Protein 4ZKN (pdb70)

B-factor: mean 17.71, std 8.83, range [6.54, 54.74]

Foldseek 3Di:
DADFDFDFLLVPQQKKWKWFADDVGDIDTQEIWGAADQFKTKFFQVSPVVPVDQQGMKMKGLAFFHPDRDPPMDIWGFPHKAHDPPWDDPQLIDRGMIMTGTAHPVGGTHDDDSRHDHAHADAAPDDDDFQAKWKAKFQADNALPDPDTGGGIGMHIWTWDDPVLCCPVLAPNPSDDPQKTFTAHPQLRFADAPRHGGTFTWGQDPNGTHRQWTFDGWDGGSDPSITTMTGGRSNCVVVVVVVVD/DPDPDCPPHPVD

Nearest PDB structures (foldseek):
  4zkn-assembly1_U  TM=1.004E+00  e=9.843E-53  Homo sapiens
  3mhw-assembly1_U  TM=1.004E+00  e=4.251E-51  Homo sapiens
  3mwi-assembly1_U  TM=1.003E+00  e=4.442E-50  Homo sapiens
  3oy5-assembly1_U  TM=1.003E+00  e=9.537E-50  Homo sapiens
  1yc0-assembly1_A  TM=9.527E-01  e=1.224E-26  Homo sapiens

Structure (mmCIF, N/CA/C/O backbone):
data_4ZKN
#
_entry.id   4ZKN
#
_cell.length_a   121.049
_cell.length_b   121.049
_cell.length_c   42.979
_cell.angle_alpha   90.00
_cell.angle_beta   90.00
_cell.angle_gamma   120.00
#
_symmetry.space_group_name_H-M   'H 3'
#
loop_
_entity.id
_entity.type
_entity.pdbx_description
1 polymer 'Urokinase-type plasminogen activator'
2 polymer upain-1-W3A
3 non-polymer 'SULFATE ION'
4 non-polymer 'TETRAETHYLENE GLYCOL'
5 water water
#
loop_
_atom_site.group_PDB
_atom_site.id
_atom_site.type_symbol
_atom_site.label_atom_id
_atom_site.label_alt_id
_atom_site.label_comp_id
_atom_site.label_asym_id
_atom_site.label_entity_id
_atom_site.label_seq_id
_atom_site.pdbx_PDB_ins_code
_atom_site.Cartn_x
_atom_site.Cartn_y
_atom_site.Cartn_z
_atom_site.occupancy
_atom_site.B_iso_or_equiv
_atom_site.auth_seq_id
_atom_site.auth_comp_id
_atom_site.auth_asym_id
_atom_site.auth_atom_id
_atom_site.pdbx_PDB_model_num
ATOM 1 N N . ILE A 1 1 ? -25.317 -25.614 -5.953 1.00 7.48 16 ILE U N 1
ATOM 2 C CA . ILE A 1 1 ? -26.475 -26.550 -6.042 1.00 7.16 16 ILE U CA 1
ATOM 3 C C . ILE A 1 1 ? -26.432 -27.510 -4.870 1.00 7.31 16 ILE U C 1
ATOM 4 O O . ILE A 1 1 ? -25.469 -28.285 -4.720 1.00 7.95 16 ILE U O 1
ATOM 9 N N . ILE A 1 2 ? -27.446 -27.440 -4.016 1.00 7.59 17 ILE U N 1
ATOM 10 C CA . ILE A 1 2 ? -27.605 -28.395 -2.930 1.00 8.53 17 ILE U CA 1
ATOM 11 C C . ILE A 1 2 ? -28.244 -29.645 -3.509 1.00 8.22 17 ILE U C 1
ATOM 12 O O . ILE A 1 2 ? -29.238 -29.527 -4.227 1.00 8.80 17 ILE U O 1
ATOM 17 N N . GLY A 1 3 ? -27.697 -30.824 -3.217 1.00 8.62 18 GLY U N 1
ATOM 18 C CA . GLY A 1 3 ? -28.231 -32.048 -3.818 1.00 9.58 18 GLY U CA 1
ATOM 19 C C . GLY A 1 3 ? -28.003 -32.098 -5.321 1.00 9.48 18 GLY U C 1
ATOM 20 O O . GLY A 1 3 ? -26.974 -31.645 -5.830 1.00 9.98 18 GLY U O 1
ATOM 21 N N . GLY A 1 4 ? -28.963 -32.673 -6.026 1.00 9.80 19 GLY U N 1
ATOM 22 C CA . GLY A 1 4 ? -28.798 -32.870 -7.458 1.00 9.04 19 GLY U CA 1
ATOM 23 C C . GLY A 1 4 ? -27.611 -33.734 -7.836 1.00 9.44 19 GLY U C 1
ATOM 24 O O . GLY A 1 4 ? -27.209 -34.661 -7.104 1.00 10.62 19 GLY U O 1
ATOM 25 N N . GLU A 1 5 ? -27.022 -33.432 -8.975 1.00 9.63 20 GLU U N 1
ATOM 26 C CA . GLU A 1 5 ? -26.051 -34.323 -9.590 1.00 9.82 20 GLU U CA 1
ATOM 27 C C . GLU A 1 5 ? -24.945 -33.534 -10.284 1.00 9.52 20 GLU U C 1
ATOM 28 O O . GLU A 1 5 ? -25.166 -32.401 -10.714 1.00 8.85 20 GLU U O 1
ATOM 34 N N . PHE A 1 6 ? -23.753 -34.110 -10.387 1.00 8.77 21 PHE U N 1
ATOM 35 C CA . PHE A 1 6 ? -22.706 -33.544 -11.241 1.00 9.66 21 PHE U CA 1
ATOM 36 C C . PHE A 1 6 ? -23.079 -33.662 -12.695 1.00 10.78 21 PHE U C 1
ATOM 37 O O . PHE A 1 6 ? -23.900 -34.519 -13.070 1.00 12.11 21 PHE U O 1
ATOM 45 N N . THR A 1 7 ? -22.547 -32.753 -13.500 1.00 9.90 22 THR U N 1
ATOM 46 C CA . THR A 1 7 ? -22.814 -32.743 -14.923 1.00 11.26 22 THR U CA 1
ATOM 47 C C . THR A 1 7 ? -21.587 -32.188 -15.632 1.00 10.99 22 THR U C 1
ATOM 48 O O . THR A 1 7 ? -20.599 -31.844 -15.006 1.00 12.17 22 THR U O 1
ATOM 52 N N . THR A 1 8 ? -21.647 -32.112 -16.950 1.00 11.26 23 THR U N 1
ATOM 53 C CA . THR A 1 8 ? -20.627 -31.435 -17.720 1.00 11.56 23 THR U CA 1
ATOM 54 C C . THR A 1 8 ? -21.359 -30.482 -18.633 1.00 11.25 23 THR U C 1
ATOM 55 O O . THR A 1 8 ? -22.568 -30.511 -18.733 1.00 12.08 23 THR U O 1
ATOM 59 N N . ILE A 1 9 ? -20.590 -29.634 -19.296 1.00 10.53 24 ILE U N 1
ATOM 60 C CA . ILE A 1 9 ? -21.141 -28.548 -20.092 1.00 9.85 24 ILE U CA 1
ATOM 61 C C . ILE A 1 9 ? -21.996 -29.010 -21.275 1.00 9.51 24 ILE U C 1
ATOM 62 O O . ILE A 1 9 ? -22.890 -28.295 -21.707 1.00 9.92 24 ILE U O 1
ATOM 67 N N . GLU A 1 10 ? -21.758 -30.234 -21.752 1.00 9.67 25 GLU U N 1
ATOM 68 C CA . GLU A 1 10 ? -22.585 -30.787 -22.828 1.00 10.59 25 GLU U CA 1
ATOM 69 C C . GLU A 1 10 ? -24.054 -30.832 -22.499 1.00 10.56 25 GLU U C 1
ATOM 70 O O . GLU A 1 10 ? -24.890 -30.757 -23.385 1.00 11.64 25 GLU U O 1
ATOM 76 N N . ASN A 1 11 ? -24.374 -30.963 -21.212 1.00 9.71 26 ASN U N 1
ATOM 77 C CA . ASN A 1 11 ? -25.755 -31.010 -20.740 1.00 9.71 26 ASN U CA 1
ATOM 78 C C . ASN A 1 11 ? -26.368 -29.659 -20.399 1.00 9.83 26 ASN U C 1
ATOM 79 O O . ASN A 1 11 ? -27.518 -29.586 -19.986 1.00 10.35 26 ASN U O 1
ATOM 84 N N . GLN A 1 12 ? -25.592 -28.603 -20.596 1.00 9.47 27 GLN U N 1
ATOM 85 C CA . GLN A 1 12 ? -26.111 -27.230 -20.440 1.00 9.49 27 GLN U CA 1
ATOM 86 C C . GLN A 1 12 ? -25.170 -26.299 -21.219 1.00 9.54 27 GLN U C 1
ATOM 87 O O . GLN A 1 12 ? -24.464 -25.470 -20.642 1.00 9.54 27 GLN U O 1
ATOM 93 N N . PRO A 1 13 ? -25.149 -26.420 -22.565 1.00 9.66 28 PRO U N 1
ATOM 94 C CA . PRO A 1 13 ? -24.085 -25.778 -23.350 1.00 9.23 28 PRO U CA 1
ATOM 95 C C . PRO A 1 13 ? -24.215 -24.253 -23.523 1.00 9.49 28 PRO U C 1
ATOM 96 O O . PRO A 1 13 ? -23.288 -23.632 -24.060 1.00 9.66 28 PRO U O 1
ATOM 100 N N . TRP A 1 14 ? -25.318 -23.689 -23.033 1.00 8.83 29 TRP U N 1
ATOM 101 C CA . TRP A 1 14 ? -25.468 -22.228 -22.921 1.00 9.71 29 TRP U CA 1
ATOM 102 C C . TRP A 1 14 ? -24.900 -21.679 -21.625 1.00 9.52 29 TRP U C 1
ATOM 103 O O . TRP A 1 14 ? -24.877 -20.483 -21.431 1.00 10.02 29 TRP U O 1
ATOM 114 N N . PHE A 1 15 ? -24.462 -22.536 -20.713 1.00 8.42 30 PHE U N 1
ATOM 115 C CA . PHE A 1 15 ? -24.019 -22.049 -19.410 1.00 8.08 30 PHE U CA 1
ATOM 116 C C . PHE A 1 15 ? -22.721 -21.251 -19.545 1.00 8.51 30 PHE U C 1
ATOM 117 O O . PHE A 1 15 ? -21.732 -21.743 -20.121 1.00 8.86 30 PHE U O 1
ATOM 125 N N . ALA A 1 16 ? -22.705 -20.050 -18.942 1.00 8.87 31 ALA U N 1
ATOM 126 C CA . ALA A 1 16 ? -21.524 -19.189 -18.940 1.00 9.20 31 ALA U CA 1
ATOM 127 C C . ALA A 1 16 ? -20.985 -19.078 -17.512 1.00 8.63 31 ALA U C 1
ATOM 128 O O . ALA A 1 16 ? -21.756 -18.886 -16.574 1.00 8.83 31 ALA U O 1
ATOM 130 N N . ALA A 1 17 ? -19.676 -19.251 -17.361 1.00 8.15 32 ALA U N 1
ATOM 131 C CA . ALA A 1 17 ? -18.988 -19.108 -16.094 1.00 8.06 32 ALA U CA 1
ATOM 132 C C . ALA A 1 17 ? -18.296 -17.738 -16.032 1.00 8.80 32 ALA U C 1
ATOM 133 O O . ALA A 1 17 ? -17.440 -17.438 -16.877 1.00 9.59 32 ALA U O 1
ATOM 135 N N . ILE A 1 18 ? -18.677 -16.922 -15.052 1.00 9.28 33 ILE U N 1
ATOM 136 C CA . ILE A 1 18 ? -18.260 -15.528 -14.994 1.00 9.42 33 ILE U CA 1
ATOM 137 C C . ILE A 1 18 ? -17.339 -15.294 -13.783 1.00 9.69 33 ILE U C 1
ATOM 138 O O . ILE A 1 18 ? -17.694 -15.633 -12.640 1.00 10.30 33 ILE U O 1
ATOM 143 N N . TYR A 1 19 ? -16.146 -14.751 -14.053 1.00 10.92 34 TYR U N 1
ATOM 144 C CA . TYR A 1 19 ? -15.096 -14.522 -13.061 1.00 11.60 34 TYR U CA 1
ATOM 145 C C . TYR A 1 19 ? -14.712 -13.036 -13.021 1.00 12.27 34 TYR U C 1
ATOM 146 O O . TYR A 1 19 ? -14.956 -12.308 -13.965 1.00 12.45 34 TYR U O 1
ATOM 155 N N . ARG A 1 20 ? -14.124 -12.610 -11.913 1.00 13.98 35 ARG U N 1
ATOM 156 C CA . ARG A 1 20 ? -13.648 -11.243 -11.787 1.00 16.30 35 ARG U CA 1
ATOM 157 C C . ARG A 1 20 ? -12.167 -11.244 -11.435 1.00 17.33 35 ARG U C 1
ATOM 158 O O . ARG A 1 20 ? -11.725 -11.996 -10.562 1.00 16.39 35 ARG U O 1
ATOM 166 N N . ARG A 1 21 ? -11.409 -10.404 -12.136 1.00 19.75 36 ARG U N 1
ATOM 167 C CA . ARG A 1 21 ? -9.996 -10.175 -11.820 1.00 22.71 36 ARG U CA 1
ATOM 168 C C . ARG A 1 21 ? -9.872 -9.109 -10.740 1.00 23.70 36 ARG U C 1
ATOM 169 O O . ARG A 1 21 ? -10.464 -8.028 -10.840 1.00 24.01 36 ARG U O 1
ATOM 177 N N . HIS A 1 22 ? -9.095 -9.425 -9.711 1.00 25.47 37 HIS U N 1
ATOM 178 C CA . HIS A 1 22 ? -8.863 -8.507 -8.603 1.00 27.32 37 HIS U CA 1
ATOM 179 C C . HIS A 1 22 ? -7.604 -7.699 -8.827 1.00 28.55 37 HIS U C 1
ATOM 180 O O . HIS A 1 22 ? -6.707 -8.108 -9.573 1.00 28.99 37 HIS U O 1
ATOM 187 N N . ARG A 1 23 A -7.572 -6.537 -8.183 1.00 30.05 37 ARG U N 1
ATOM 188 C CA . ARG A 1 23 A -6.376 -5.725 -8.046 1.00 31.03 37 ARG U CA 1
ATOM 189 C C . ARG A 1 23 A -5.306 -6.624 -7.427 1.00 31.17 37 ARG U C 1
ATOM 190 O O . ARG A 1 23 A -5.413 -7.017 -6.261 1.00 31.77 37 ARG U O 1
ATOM 198 N N . GLY A 1 24 B -4.304 -6.986 -8.223 1.00 31.40 37 GLY U N 1
ATOM 199 C CA . GLY A 1 24 B -3.274 -7.923 -7.781 1.00 30.99 37 GLY U CA 1
ATOM 200 C C . GLY A 1 24 B -3.160 -9.169 -8.644 1.00 30.82 37 GLY U C 1
ATOM 201 O O . GLY A 1 24 B -2.215 -9.950 -8.497 1.00 31.09 37 GLY U O 1
ATOM 202 N N . GLY A 1 25 C -4.129 -9.364 -9.540 1.00 30.49 37 GLY U N 1
ATOM 203 C CA . GLY A 1 25 C -4.085 -10.469 -10.498 1.00 29.44 37 GLY U CA 1
ATOM 204 C C . GLY A 1 25 C -5.003 -11.638 -10.189 1.00 28.52 37 GLY U C 1
ATOM 205 O O . GLY A 1 25 C -5.354 -12.402 -11.094 1.00 28.53 37 GLY U O 1
ATOM 206 N N . SER A 1 26 D -5.391 -11.778 -8.922 1.00 27.70 37 SER U N 1
ATOM 207 C CA . SER A 1 26 D -6.276 -12.867 -8.487 1.00 26.57 37 SER U CA 1
ATOM 208 C C . SER A 1 26 D -7.609 -12.875 -9.238 1.00 25.30 37 SER U C 1
ATOM 209 O O . SER A 1 26 D -8.253 -11.833 -9.394 1.00 25.73 37 SER U O 1
ATOM 212 N N . VAL A 1 27 ? -7.999 -14.059 -9.703 1.00 23.35 38 VAL U N 1
ATOM 213 C CA . VAL A 1 27 ? -9.271 -14.274 -10.399 1.00 22.16 38 VAL U CA 1
ATOM 214 C C . VAL A 1 27 ? -10.189 -15.163 -9.558 1.00 20.86 38 VAL U C 1
ATOM 215 O O . VAL A 1 27 ? -9.809 -16.279 -9.193 1.00 21.53 38 VAL U O 1
ATOM 219 N N . THR A 1 28 ? -11.385 -14.667 -9.243 1.00 18.75 39 THR U N 1
ATOM 220 C CA . THR A 1 28 ? -12.355 -15.441 -8.470 1.00 17.46 39 THR U CA 1
ATOM 221 C C . THR A 1 28 ? -13.662 -15.599 -9.241 1.00 15.14 39 THR U C 1
ATOM 222 O O . THR A 1 28 ? -14.022 -14.749 -10.059 1.00 14.88 39 THR U O 1
ATOM 226 N N . TYR A 1 29 ? -14.372 -16.684 -8.957 1.00 13.29 40 TYR U N 1
ATOM 227 C CA . TYR A 1 29 ? -15.691 -16.905 -9.541 1.00 12.02 40 TYR U CA 1
ATOM 228 C C . TYR A 1 29 ? -16.751 -15.950 -9.006 1.00 11.92 40 TYR U C 1
ATOM 229 O O . TYR A 1 29 ? -16.813 -15.710 -7.798 1.00 12.73 40 TYR U O 1
ATOM 238 N N . VAL A 1 30 ? -17.579 -15.440 -9.911 1.00 10.84 41 VAL U N 1
ATOM 239 C CA . VAL A 1 30 ? -18.640 -14.503 -9.555 1.00 10.87 41 VAL U CA 1
ATOM 240 C C . VAL A 1 30 ? -20.011 -15.184 -9.583 1.00 9.92 41 VAL U C 1
ATOM 241 O O . VAL A 1 30 ? -20.681 -15.281 -8.567 1.00 11.13 41 VAL U O 1
ATOM 245 N N . CYS A 1 31 ? -20.437 -15.629 -10.761 1.00 9.53 42 CYS U N 1
ATOM 246 C CA . CYS A 1 31 ? -21.805 -16.077 -10.987 1.00 9.31 42 CYS U CA 1
ATOM 247 C C . CYS A 1 31 ? -21.869 -16.836 -12.296 1.00 8.55 42 CYS U C 1
ATOM 248 O O . CYS A 1 31 ? -20.925 -16.825 -13.095 1.00 9.14 42 CYS U O 1
ATOM 251 N N . GLY A 1 32 ? -23.013 -17.477 -12.495 1.00 8.24 43 GLY U N 1
ATOM 252 C CA . GLY A 1 32 ? -23.388 -18.088 -13.757 1.00 8.03 43 GLY U CA 1
ATOM 253 C C . GLY A 1 32 ? -24.069 -17.107 -14.684 1.00 7.87 43 GLY U C 1
ATOM 254 O O . GLY A 1 32 ? -24.408 -15.959 -14.303 1.00 8.86 43 GLY U O 1
ATOM 255 N N . GLY A 1 33 ? -24.266 -17.550 -15.906 1.00 8.32 44 GLY U N 1
ATOM 256 C CA . GLY A 1 33 ? -25.010 -16.778 -16.900 1.00 9.01 44 GLY U CA 1
ATOM 257 C C .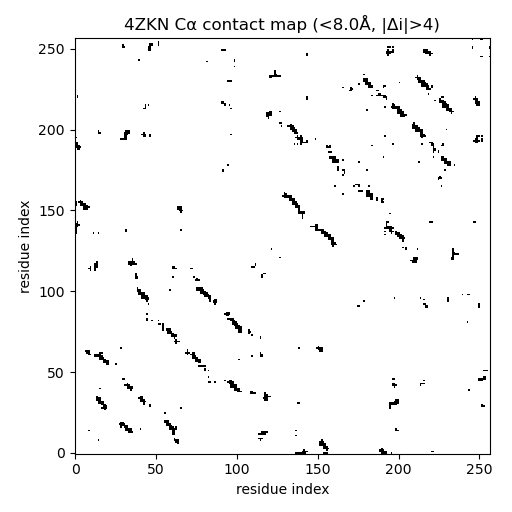 GLY A 1 33 ? -25.451 -17.740 -17.981 1.00 8.98 44 GLY U C 1
ATOM 258 O O . GLY A 1 33 ? -25.104 -18.922 -17.957 1.00 9.85 44 GLY U O 1
ATOM 259 N N . SER A 1 34 ? -26.181 -17.223 -18.959 1.00 9.14 45 SER U N 1
ATOM 260 C CA . SER A 1 34 ? -26.699 -18.060 -20.071 1.00 8.53 45 SER U CA 1
ATOM 261 C C . SER A 1 34 ? -26.476 -17.369 -21.403 1.00 9.19 45 SER U C 1
ATOM 262 O O . SER A 1 34 ? -26.817 -16.188 -21.544 1.00 9.53 45 SER U O 1
ATOM 265 N N . LEU A 1 35 ? -25.920 -18.084 -22.380 1.00 9.63 46 LEU U N 1
ATOM 266 C CA . LEU A 1 35 ? -25.707 -17.554 -23.732 1.00 10.19 46 LEU U CA 1
ATOM 267 C C . LEU A 1 35 ? -27.034 -17.491 -24.499 1.00 10.60 46 LEU U C 1
ATOM 268 O O . LEU A 1 35 ? -27.631 -18.519 -24.788 1.00 10.54 46 LEU U O 1
ATOM 273 N N . ILE A 1 36 ? -27.519 -16.292 -24.833 1.00 11.62 47 ILE U N 1
ATOM 274 C CA . ILE A 1 36 ? -28.805 -16.154 -25.508 1.00 12.50 47 ILE U CA 1
ATOM 275 C C . ILE A 1 36 ? -28.634 -15.804 -26.986 1.00 13.66 47 ILE U C 1
ATOM 276 O O . ILE A 1 36 ? -29.581 -15.922 -27.751 1.00 14.38 47 ILE U O 1
ATOM 281 N N . SER A 1 37 ? -27.423 -15.400 -27.358 1.00 14.49 48 SER U N 1
ATOM 282 C CA . SER A 1 37 ? -27.050 -15.157 -28.757 1.00 15.49 48 SER U CA 1
ATOM 283 C C . SER A 1 37 ? -25.520 -15.188 -28.784 1.00 15.96 48 SER U C 1
ATOM 284 O O . SER A 1 37 ? -24.900 -15.107 -27.732 1.00 15.75 48 SER U O 1
ATOM 287 N N . PRO A 1 38 ? -24.889 -15.330 -29.968 1.00 15.90 49 PRO U N 1
ATOM 288 C CA . PRO A 1 38 ? -23.431 -15.477 -29.989 1.00 16.42 49 PRO U CA 1
ATOM 289 C C . PRO A 1 38 ? -22.657 -14.431 -29.168 1.00 15.67 49 PRO U C 1
ATOM 290 O O . PRO A 1 38 ? -21.648 -14.764 -28.548 1.00 16.16 49 PRO U O 1
ATOM 294 N N . CYS A 1 39 ? -23.141 -13.185 -29.154 1.00 16.19 50 CYS U N 1
ATOM 295 C CA . CYS A 1 39 ? -22.421 -12.101 -28.484 1.00 15.90 50 CYS U CA 1
ATOM 296 C C . CYS A 1 39 ? -22.964 -11.717 -27.113 1.00 15.29 50 CYS U C 1
ATOM 297 O O . CYS A 1 39 ? -22.384 -10.843 -26.454 1.00 14.77 50 CYS U O 1
ATOM 300 N N . TRP A 1 40 ? -24.044 -12.378 -26.681 1.00 14.15 51 TRP U N 1
ATOM 301 C CA . TRP A 1 40 ? -24.781 -11.976 -25.465 1.00 13.73 51 TRP U CA 1
ATOM 302 C C . TRP A 1 40 ? -25.019 -13.059 -24.423 1.00 12.28 51 TRP U C 1
ATOM 303 O O . TRP A 1 40 ? -25.642 -14.086 -24.699 1.00 12.49 51 TRP U O 1
ATOM 314 N N . VAL A 1 41 ? -24.569 -12.776 -23.202 1.00 11.38 52 VAL U N 1
ATOM 315 C CA . VAL A 1 41 ? -24.805 -13.618 -22.040 1.00 10.19 52 VAL U CA 1
ATOM 316 C C . VAL A 1 41 ? -25.758 -12.863 -21.110 1.00 10.19 52 VAL U C 1
ATOM 317 O O . VAL A 1 41 ? -25.567 -11.658 -20.865 1.00 11.19 52 VAL U O 1
ATOM 321 N N . ILE A 1 42 ? -26.782 -13.539 -20.601 1.00 9.53 53 ILE U N 1
ATOM 322 C CA . ILE A 1 42 ? -27.692 -12.937 -19.635 1.00 9.17 53 ILE U CA 1
ATOM 323 C C . ILE A 1 42 ? -27.436 -13.484 -18.224 1.00 8.65 53 ILE U C 1
ATOM 324 O O . ILE A 1 42 ? -27.160 -14.686 -18.036 1.00 8.70 53 ILE U O 1
ATOM 329 N N . SER A 1 43 ? -27.497 -12.612 -17.225 1.00 8.20 54 SER U N 1
ATOM 330 C CA . SER A 1 43 ? -27.191 -12.978 -15.846 1.00 8.79 54 SER U CA 1
ATOM 331 C C . SER A 1 43 ? -28.018 -12.117 -14.883 1.00 8.24 54 SER U C 1
ATOM 332 O O . SER A 1 43 ? -29.091 -11.646 -15.267 1.00 9.20 54 SER U O 1
ATOM 335 N N . ALA A 1 44 ? -27.553 -11.969 -13.639 1.00 8.13 55 ALA U N 1
ATOM 336 C CA . ALA A 1 44 ? -28.266 -11.173 -12.610 1.00 9.19 55 ALA U CA 1
ATOM 337 C C . ALA A 1 44 ? -27.472 -9.926 -12.254 1.00 9.25 55 ALA U C 1
ATOM 338 O O . ALA A 1 44 ? -26.286 -10.004 -12.002 1.00 9.62 55 ALA U O 1
ATOM 340 N N . THR A 1 45 ? -28.140 -8.775 -12.184 1.00 9.73 56 THR U N 1
ATOM 341 C CA . THR A 1 45 ? -27.473 -7.528 -11.779 1.00 10.07 56 THR U CA 1
ATOM 342 C C . THR A 1 45 ? -26.767 -7.608 -10.428 1.00 9.71 56 THR U C 1
ATOM 343 O O . THR A 1 45 ? -25.695 -7.011 -10.269 1.00 10.04 56 THR U O 1
ATOM 347 N N . HIS A 1 46 ? -27.335 -8.333 -9.470 1.00 9.27 57 HIS U N 1
ATOM 348 C CA . HIS A 1 46 ? -26.747 -8.321 -8.104 1.00 9.28 57 HIS U CA 1
ATOM 349 C C . HIS A 1 46 ? -25.331 -8.874 -8.102 1.00 9.45 57 HIS U C 1
ATOM 350 O O . HIS A 1 46 ? -24.529 -8.597 -7.227 1.00 10.30 57 HIS U O 1
ATOM 357 N N . CYS A 1 47 ? -25.024 -9.685 -9.108 1.00 9.24 58 CYS U N 1
ATOM 358 C CA . CYS A 1 47 ? -23.701 -10.263 -9.267 1.00 10.55 58 CYS U CA 1
ATOM 359 C C . CYS A 1 47 ? -22.613 -9.237 -9.540 1.00 10.29 58 CYS U C 1
ATOM 360 O O . CYS A 1 47 ? -21.445 -9.527 -9.345 1.00 11.93 58 CYS U O 1
ATOM 363 N N . PHE A 1 48 ? -23.011 -8.061 -10.037 1.00 10.93 59 PHE U N 1
ATOM 364 C CA . PHE A 1 48 ? -22.077 -7.064 -10.595 1.00 11.63 59 PHE U CA 1
ATOM 365 C C . PHE A 1 48 ? -22.182 -5.683 -9.966 1.00 12.87 59 PHE U C 1
ATOM 366 O O . PHE A 1 48 ? -21.293 -4.859 -10.168 1.00 12.83 59 PHE U O 1
ATOM 374 N N . ILE A 1 49 ? -23.254 -5.449 -9.208 1.00 12.77 60 ILE U N 1
ATOM 375 C CA . ILE A 1 49 ? -23.639 -4.096 -8.797 1.00 14.23 60 ILE U CA 1
ATOM 376 C C . ILE A 1 49 ? -22.534 -3.395 -7.993 1.00 15.40 60 ILE U C 1
ATOM 377 O O . ILE A 1 49 ? -22.322 -2.187 -8.140 1.00 16.27 60 ILE U O 1
ATOM 382 N N . ASP A 1 50 A -21.789 -4.157 -7.200 1.00 15.76 60 ASP U N 1
ATOM 383 C CA . ASP A 1 50 A -20.725 -3.579 -6.377 1.00 16.88 60 ASP U CA 1
ATOM 384 C C . ASP A 1 50 A -19.423 -3.356 -7.149 1.00 17.19 60 ASP U C 1
ATOM 385 O O . ASP A 1 50 A -18.550 -2.599 -6.703 1.00 17.69 60 ASP U O 1
ATOM 390 N N . TYR A 1 51 B -19.294 -4.011 -8.303 1.00 17.03 60 TYR U N 1
ATOM 391 C CA . TYR A 1 51 B -18.121 -3.846 -9.174 1.00 16.58 60 TYR U CA 1
ATOM 392 C C . TYR A 1 51 B -18.574 -3.706 -10.635 1.00 16.16 60 TYR U C 1
ATOM 393 O O . TYR A 1 51 B -18.427 -4.632 -11.420 1.00 15.56 60 TYR U O 1
ATOM 402 N N . PRO A 1 52 C -19.150 -2.548 -11.006 1.00 15.43 60 PRO U N 1
ATOM 403 C CA . PRO A 1 52 C -19.805 -2.419 -12.319 1.00 15.39 60 PRO U CA 1
ATOM 404 C C . PRO A 1 52 C -18.869 -2.226 -13.514 1.00 16.03 60 PRO U C 1
ATOM 405 O O . PRO A 1 52 C -19.339 -2.155 -14.656 1.00 16.91 60 PRO U O 1
ATOM 409 N N . LYS A 1 53 ? -17.567 -2.169 -13.264 1.00 16.65 61 LYS U N 1
ATOM 410 C CA . LYS A 1 53 ? -16.585 -1.950 -14.331 1.00 17.60 61 LYS U CA 1
ATOM 411 C C . LYS A 1 53 ? -16.390 -3.209 -15.196 1.00 16.98 61 LYS U C 1
ATOM 412 O O . LYS A 1 53 ? -15.944 -4.258 -14.701 1.00 17.36 61 LYS U O 1
ATOM 418 N N . LYS A 1 54 ? -16.702 -3.092 -16.486 1.00 17.11 62 LYS U N 1
ATOM 419 C CA . LYS A 1 54 ? -16.679 -4.256 -17.397 1.00 17.18 62 LYS U CA 1
ATOM 420 C C . LYS A 1 54 ? -15.299 -4.916 -17.519 1.00 17.51 62 LYS U C 1
ATOM 421 O O . LYS A 1 54 ? -15.201 -6.136 -17.713 1.00 16.54 62 LYS U O 1
ATOM 427 N N . GLU A 1 55 A -14.242 -4.116 -17.404 1.00 18.56 62 GLU U N 1
ATOM 428 C CA . GLU A 1 55 A -12.867 -4.582 -17.611 1.00 19.28 62 GLU U CA 1
ATOM 429 C C . GLU A 1 55 A -12.378 -5.586 -16.561 1.00 19.17 62 GLU U C 1
ATOM 430 O O . GLU A 1 55 A -11.362 -6.252 -16.764 1.00 20.18 62 GLU U O 1
ATOM 436 N N . ASP A 1 56 ? -13.101 -5.669 -15.445 1.00 19.28 63 ASP U N 1
ATOM 437 C CA . ASP A 1 56 ? -12.781 -6.559 -14.335 1.00 19.47 63 ASP U CA 1
ATOM 438 C C . ASP A 1 56 ? -13.055 -8.043 -14.669 1.00 18.54 63 ASP U C 1
ATOM 439 O O . ASP A 1 56 ? -12.455 -8.941 -14.066 1.00 19.62 63 ASP U O 1
ATOM 444 N N . TYR A 1 57 ? -13.939 -8.276 -15.641 1.00 16.63 64 TYR U N 1
ATOM 445 C CA . TYR A 1 57 ? -14.599 -9.576 -15.818 1.00 15.12 64 TYR U CA 1
ATOM 446 C C . TYR A 1 57 ? -14.069 -10.437 -16.946 1.00 14.61 64 TYR U C 1
ATOM 447 O O . TYR A 1 57 ? -13.666 -9.933 -17.993 1.00 14.82 64 TYR U O 1
ATOM 456 N N . ILE A 1 58 ? -14.093 -11.746 -16.698 1.00 13.98 65 ILE U N 1
ATOM 457 C CA . ILE A 1 58 ? -13.765 -12.784 -17.672 1.00 13.84 65 ILE U CA 1
ATOM 458 C C . ILE A 1 58 ? -14.944 -13.751 -17.751 1.00 13.29 65 ILE U C 1
ATOM 459 O O . ILE A 1 58 ? -15.471 -14.158 -16.721 1.00 12.64 65 ILE U O 1
ATOM 464 N N . VAL A 1 59 ? -15.374 -14.079 -18.963 1.00 12.74 66 VAL U N 1
ATOM 465 C CA . VAL A 1 59 ? -16.488 -15.017 -19.202 1.00 11.96 66 VAL U CA 1
ATOM 466 C C . VAL A 1 59 ? -15.975 -16.219 -19.979 1.00 12.03 66 VAL U C 1
ATOM 467 O O . VAL A 1 59 ? -15.285 -16.069 -20.991 1.00 12.70 66 VAL U O 1
ATOM 471 N N . TYR A 1 60 ? -16.292 -17.412 -19.496 1.00 11.56 67 TYR U N 1
ATOM 472 C CA . TYR A 1 60 ? -15.992 -18.638 -20.245 1.00 11.61 67 TYR U CA 1
ATOM 473 C C . TYR A 1 60 ? -17.263 -19.282 -20.724 1.00 11.41 67 TYR U C 1
ATOM 474 O O . TYR A 1 60 ? -18.283 -19.257 -20.036 1.00 11.75 67 TYR U O 1
ATOM 483 N N . LEU A 1 61 ? -17.193 -19.844 -21.929 1.00 11.57 68 LEU U N 1
ATOM 484 C CA . LEU A 1 61 ? -18.204 -20.740 -22.461 1.00 11.59 68 LEU U CA 1
ATOM 485 C C . LEU A 1 61 ? -17.552 -22.098 -22.673 1.00 10.36 68 LEU U C 1
ATOM 486 O O . LEU A 1 61 ? -16.342 -22.180 -22.892 1.00 11.21 68 LEU U O 1
ATOM 491 N N . GLY A 1 62 ? -18.359 -23.157 -22.625 1.00 9.84 69 GLY U N 1
ATOM 492 C CA . GLY A 1 62 ? -17.862 -24.514 -22.812 1.00 10.98 69 GLY U CA 1
ATOM 493 C C . GLY A 1 62 ? -16.997 -25.018 -21.677 1.00 9.84 69 GLY U C 1
ATOM 494 O O . GLY A 1 62 ? -16.150 -25.896 -21.879 1.00 10.81 69 GLY U O 1
ATOM 495 N N 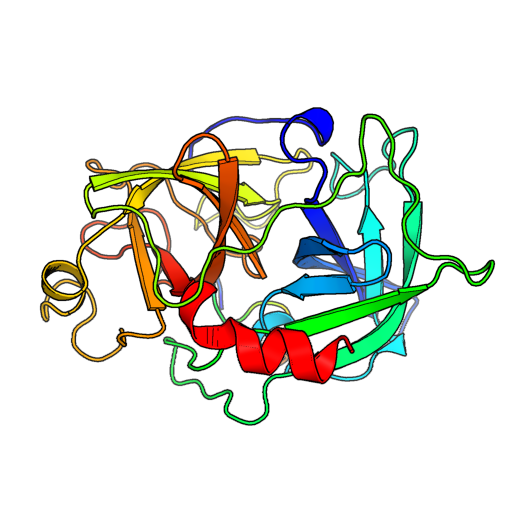. ARG A 1 63 ? -17.207 -24.491 -20.469 1.00 11.00 70 ARG U N 1
ATOM 496 C CA . ARG A 1 63 ? -16.398 -24.859 -19.312 1.00 11.35 70 ARG U CA 1
ATOM 497 C C . ARG A 1 63 ? -17.221 -25.681 -18.328 1.00 11.77 70 ARG U C 1
ATOM 498 O O . ARG A 1 63 ? -18.318 -25.255 -17.937 1.00 13.01 70 ARG U O 1
ATOM 506 N N . SER A 1 64 ? -16.684 -26.845 -17.943 1.00 11.56 71 SER U N 1
ATOM 507 C CA . SER A 1 64 ? -17.351 -27.772 -17.014 1.00 11.33 71 SER U CA 1
ATOM 508 C C . SER A 1 64 ? -16.740 -27.760 -15.625 1.00 11.21 71 SER U C 1
ATOM 509 O O . SER A 1 64 ? -17.318 -28.335 -14.699 1.00 10.67 71 SER U O 1
ATOM 512 N N . ARG A 1 65 ? -15.566 -27.147 -15.491 1.00 10.79 72 ARG U N 1
ATOM 513 C CA . ARG A 1 65 ? -14.823 -27.164 -14.235 1.00 11.28 72 ARG U CA 1
ATOM 514 C C . ARG A 1 65 ? -14.510 -25.745 -13.794 1.00 11.00 72 ARG U C 1
ATOM 515 O O . ARG A 1 65 ? -14.325 -24.821 -14.605 1.00 10.81 72 ARG U O 1
ATOM 523 N N . LEU A 1 66 ? -14.491 -25.548 -12.487 1.00 11.55 73 LEU U N 1
ATOM 524 C CA . LEU A 1 66 ? -14.378 -24.209 -11.922 1.00 12.46 73 LEU U CA 1
ATOM 525 C C . LEU A 1 66 ? -12.964 -23.615 -12.067 1.00 12.59 73 LEU U C 1
ATOM 526 O O . LEU A 1 66 ? -12.794 -22.447 -12.455 1.00 12.15 73 LEU U O 1
ATOM 531 N N . ASN A 1 67 ? -11.960 -24.414 -11.752 1.00 13.80 74 ASN U N 1
ATOM 532 C CA . ASN A 1 67 ? -10.598 -23.886 -11.668 1.00 16.13 74 ASN U CA 1
ATOM 533 C C . ASN A 1 67 ? -9.594 -24.614 -12.542 1.00 17.12 74 ASN U C 1
ATOM 534 O O . ASN A 1 67 ? -8.384 -24.510 -12.340 1.00 17.32 74 ASN U O 1
ATOM 539 N N . SER A 1 68 ? -10.101 -25.356 -13.515 1.00 17.42 75 SER U N 1
ATOM 540 C CA . SER A 1 68 ? -9.257 -25.916 -14.565 1.00 19.05 75 SER U CA 1
ATOM 541 C C . SER A 1 68 ? -9.966 -25.766 -15.886 1.00 18.88 75 SER U C 1
ATOM 542 O O . SER A 1 68 ? -11.199 -25.647 -15.942 1.00 18.96 75 SER U O 1
ATOM 545 N N . ASN A 1 69 ? -9.178 -25.736 -16.951 1.00 19.37 76 ASN U N 1
ATOM 546 C CA . ASN A 1 69 ? -9.705 -25.551 -18.283 1.00 19.24 76 ASN U CA 1
ATOM 547 C C . ASN A 1 69 ? -10.433 -26.812 -18.760 1.00 18.33 76 ASN U C 1
ATOM 548 O O . ASN A 1 69 ? -10.104 -27.940 -18.373 1.00 19.11 76 ASN U O 1
ATOM 553 N N . THR A 1 70 ? -11.479 -26.604 -19.545 1.00 15.54 77 THR U N 1
ATOM 554 C CA . THR A 1 70 ? -12.194 -27.690 -20.201 1.00 13.92 77 THR U CA 1
ATOM 555 C C . THR A 1 70 ? -11.801 -27.637 -21.671 1.00 13.14 77 THR U C 1
ATOM 556 O O . THR A 1 70 ? -11.822 -26.575 -22.280 1.00 12.23 77 THR U O 1
ATOM 560 N N . GLN A 1 71 ? -11.440 -28.790 -22.236 1.00 11.84 78 GLN U N 1
ATOM 561 C CA . GLN A 1 71 ? -11.063 -28.846 -23.642 1.00 11.13 78 GLN U CA 1
ATOM 562 C C . GLN A 1 71 ? -12.191 -28.285 -24.511 1.00 11.04 78 GLN U C 1
ATOM 563 O O . GLN A 1 71 ? -13.354 -28.655 -24.349 1.00 10.93 78 GLN U O 1
ATOM 569 N N . GLY A 1 72 ? -11.837 -27.388 -25.424 1.00 10.91 79 GLY U N 1
ATOM 570 C CA . GLY A 1 72 ? -12.805 -26.718 -26.288 1.00 12.32 79 GLY U CA 1
ATOM 571 C C . GLY A 1 72 ? -13.436 -25.436 -25.761 1.00 12.21 79 GLY U C 1
ATOM 572 O O . GLY A 1 72 ? -14.237 -24.817 -26.451 1.00 13.91 79 GLY U O 1
ATOM 573 N N . GLU A 1 73 ? -13.069 -25.020 -24.552 1.00 12.85 80 GLU U N 1
ATOM 574 C CA . GLU A 1 73 ? -13.678 -23.830 -23.971 1.00 12.75 80 GLU U CA 1
ATOM 575 C C . GLU A 1 73 ? -13.261 -22.562 -24.718 1.00 13.27 80 GLU U C 1
ATOM 576 O O . GLU A 1 73 ? -12.197 -22.514 -25.374 1.00 13.49 80 GLU U O 1
ATOM 582 N N . MET A 1 74 ? -14.088 -21.525 -24.596 1.00 13.09 81 MET U N 1
ATOM 583 C CA . MET A 1 74 ? -13.712 -20.215 -25.098 1.00 13.93 81 MET U CA 1
ATOM 584 C C . MET A 1 74 ? -13.714 -19.173 -24.000 1.00 13.80 81 MET U C 1
ATOM 585 O O . MET A 1 74 ? -14.587 -19.189 -23.111 1.00 13.61 81 MET U O 1
ATOM 590 N N . LYS A 1 75 ? -12.734 -18.284 -24.054 1.00 13.83 82 LYS U N 1
ATOM 591 C CA . LYS A 1 75 ? -12.559 -17.207 -23.074 1.00 14.59 82 LYS U CA 1
ATOM 592 C C . LYS A 1 75 ? -12.886 -15.846 -23.692 1.00 14.91 82 LYS U C 1
ATOM 593 O O . LYS A 1 75 ? -12.439 -15.540 -24.818 1.00 14.93 82 LYS U O 1
ATOM 599 N N . PHE A 1 76 ? -13.619 -15.019 -22.943 1.00 15.30 83 PHE U N 1
ATOM 600 C CA . PHE A 1 76 ? -14.032 -13.695 -23.416 1.00 14.93 83 PHE U CA 1
ATOM 601 C C . PHE A 1 76 ? -13.825 -12.582 -22.412 1.00 15.39 83 PHE U C 1
ATOM 602 O O . PHE A 1 76 ? -13.905 -12.779 -21.201 1.00 14.92 83 PHE U O 1
ATOM 610 N N . GLU A 1 77 ? -13.565 -11.398 -22.959 1.00 15.89 84 GLU U N 1
ATOM 611 C CA . GLU A 1 77 ? -13.632 -10.171 -22.203 1.00 16.73 84 GLU U CA 1
ATOM 612 C C . GLU A 1 77 ? -15.061 -9.685 -22.276 1.00 15.96 84 GLU U C 1
ATOM 613 O O . GLU A 1 77 ? -15.852 -10.142 -23.097 1.00 15.41 84 GLU U O 1
ATOM 619 N N . VAL A 1 78 ? -15.402 -8.747 -21.407 1.00 16.12 85 VAL U N 1
ATOM 620 C CA . VAL A 1 78 ? -16.737 -8.177 -21.432 1.00 15.91 85 VAL U CA 1
ATOM 621 C C . VAL A 1 78 ? -16.659 -6.809 -22.113 1.00 15.82 85 VAL U C 1
ATOM 622 O O . VAL A 1 78 ? -16.065 -5.863 -21.579 1.00 16.37 85 VAL U O 1
ATOM 626 N N . GLU A 1 79 ? -17.231 -6.738 -23.309 1.00 15.65 86 GLU U N 1
ATOM 627 C CA . GLU A 1 79 ? -17.252 -5.520 -24.106 1.00 16.07 86 GLU U CA 1
ATOM 628 C C . GLU A 1 79 ? -18.218 -4.480 -23.517 1.00 15.80 86 GLU U C 1
ATOM 629 O O . GLU A 1 79 ? -17.969 -3.276 -23.605 1.00 16.56 86 GLU U O 1
ATOM 635 N N . ASN A 1 80 ? -19.303 -4.950 -22.911 1.00 15.10 87 ASN U N 1
ATOM 636 C CA . ASN A 1 80 ? -20.286 -4.078 -22.269 1.00 14.95 87 ASN U CA 1
ATOM 637 C C . ASN A 1 80 ? -20.986 -4.837 -21.175 1.00 14.10 87 ASN U C 1
ATOM 638 O O . ASN A 1 80 ? -21.353 -6.004 -21.367 1.00 14.30 87 ASN U O 1
ATOM 643 N N . LEU A 1 81 ? -21.143 -4.197 -20.026 1.00 13.12 88 LEU U N 1
ATOM 644 C CA . LEU A 1 81 ? -21.798 -4.793 -18.872 1.00 12.74 88 LEU U CA 1
ATOM 645 C C . LEU A 1 81 ? -23.020 -3.938 -18.587 1.00 12.11 88 LEU U C 1
ATOM 646 O O . LEU A 1 81 ? -22.874 -2.792 -18.152 1.00 12.44 88 LEU U O 1
ATOM 651 N N . ILE A 1 82 ? -24.204 -4.476 -18.852 1.00 12.35 89 ILE U N 1
ATOM 652 C CA . ILE A 1 82 ? -25.449 -3.719 -18.803 1.00 12.24 89 ILE U CA 1
ATOM 653 C C . ILE A 1 82 ? -26.302 -4.200 -17.636 1.00 11.75 89 ILE U C 1
ATOM 654 O O . ILE A 1 82 ? -26.732 -5.355 -17.591 1.00 10.96 89 ILE U O 1
ATOM 659 N N . LEU A 1 83 ? -26.511 -3.318 -16.664 1.00 10.71 90 LEU U N 1
ATOM 660 C CA . LEU A 1 83 ? -27.299 -3.634 -15.488 1.00 10.62 90 LEU U CA 1
ATOM 661 C C . LEU A 1 83 ? -28.672 -3.004 -15.614 1.00 10.24 90 LEU U C 1
ATOM 662 O O . LEU A 1 83 ? -28.842 -1.991 -16.314 1.00 12.66 90 LEU U O 1
ATOM 667 N N . HIS A 1 84 ? -29.669 -3.578 -14.951 1.00 10.25 91 HIS U N 1
ATOM 668 C CA . HIS A 1 84 ? -31.017 -3.061 -15.085 1.00 9.93 91 HIS U CA 1
ATOM 669 C C . HIS A 1 84 ? -31.153 -1.815 -14.196 1.00 10.23 91 HIS U C 1
ATOM 670 O O . HIS A 1 84 ? -30.954 -1.892 -12.996 1.00 10.54 91 HIS U O 1
ATOM 677 N N . LYS A 1 85 ? -31.545 -0.688 -14.805 1.00 11.05 92 LYS U N 1
ATOM 678 C CA . LYS A 1 85 ? -31.573 0.596 -14.082 1.00 12.01 92 LYS U CA 1
ATOM 679 C C . LYS A 1 85 ? -32.586 0.649 -12.924 1.00 11.57 92 LYS U C 1
ATOM 680 O O . LYS A 1 85 ? -32.435 1.472 -12.026 1.00 13.22 92 LYS U O 1
ATOM 686 N N . ASP A 1 86 ? -33.592 -0.230 -12.937 1.00 11.06 93 ASP U N 1
ATOM 687 C CA . ASP A 1 86 ? -34.586 -0.319 -11.859 1.00 11.58 93 ASP U CA 1
ATOM 688 C C . ASP A 1 86 ? -34.271 -1.375 -10.802 1.00 11.88 93 ASP U C 1
ATOM 689 O O . ASP A 1 86 ? -35.135 -1.715 -9.992 1.00 11.99 93 ASP U O 1
ATOM 694 N N . TYR A 1 87 ? -33.035 -1.867 -10.815 1.00 11.83 94 TYR U N 1
ATOM 695 C CA . TYR A 1 87 ? -32.594 -2.798 -9.789 1.00 12.09 94 TYR U CA 1
ATOM 696 C C . TYR A 1 87 ? -32.810 -2.211 -8.396 1.00 13.17 94 TYR U C 1
ATOM 697 O O . TYR A 1 87 ? -32.592 -1.015 -8.160 1.00 12.95 94 TYR U O 1
ATOM 706 N N . SER A 1 88 ? -33.217 -3.060 -7.460 1.00 14.07 95 SER U N 1
ATOM 707 C CA . SER A 1 88 ? -33.280 -2.650 -6.060 1.00 17.27 95 SER U CA 1
ATOM 708 C C . SER A 1 88 ? -33.177 -3.847 -5.162 1.00 19.49 95 SER U C 1
ATOM 709 O O . SER A 1 88 ? -33.570 -4.948 -5.535 1.00 19.90 95 SER U O 1
ATOM 712 N N . ALA A 1 89 ? -32.718 -3.636 -3.949 1.00 21.93 96 ALA U N 1
ATOM 713 C CA . ALA A 1 89 ? -32.585 -4.733 -3.041 1.00 24.25 96 ALA U CA 1
ATOM 714 C C . ALA A 1 89 ? -32.850 -4.329 -1.586 1.00 25.97 96 ALA U C 1
ATOM 715 O O . ALA A 1 89 ? -32.438 -3.296 -1.165 1.00 26.59 96 ALA U O 1
ATOM 717 N N . ASP A 1 90 ? -33.571 -5.204 -0.872 1.00 27.41 97 ASP U N 1
ATOM 718 C CA . ASP A 1 90 ? -33.586 -5.374 0.533 1.00 28.71 97 ASP U CA 1
ATOM 719 C C . ASP A 1 90 ? -34.112 -6.794 0.679 1.00 28.34 97 ASP U C 1
ATOM 720 O O . ASP A 1 90 ? -35.227 -7.175 0.755 1.00 28.55 97 ASP U O 1
ATOM 725 N N . LEU A 1 92 B -32.650 -8.008 0.440 1.00 27.81 97 LEU U N 1
ATOM 726 C CA . LEU A 1 92 B -32.661 -9.457 -0.016 1.00 26.52 97 LEU U CA 1
ATOM 727 C C . LEU A 1 92 B -33.399 -9.840 -1.302 1.00 25.22 97 LEU U C 1
ATOM 728 O O . LEU A 1 92 B -32.795 -10.345 -2.242 1.00 25.69 97 LEU U O 1
ATOM 733 N N . ALA A 1 93 ? -34.680 -9.670 -1.284 1.00 23.64 98 ALA U N 1
ATOM 734 C CA . ALA A 1 93 ? -35.474 -9.874 -2.440 1.00 21.80 98 ALA U CA 1
ATOM 735 C C . ALA A 1 93 ? -35.197 -8.838 -3.504 1.00 20.58 98 ALA U C 1
ATOM 736 O O . ALA A 1 93 ? -35.956 -7.935 -3.644 1.00 20.35 98 ALA U O 1
ATOM 738 N N . HIS A 1 94 ? -34.180 -9.074 -4.314 1.00 18.37 99 HIS U N 1
ATOM 739 C CA . HIS A 1 94 ? -33.752 -8.183 -5.394 1.00 18.07 99 HIS U CA 1
ATOM 740 C C . HIS A 1 94 ? -34.810 -8.021 -6.485 1.00 16.81 99 HIS U C 1
ATOM 741 O O . HIS A 1 94 ? -35.331 -9.010 -7.014 1.00 17.68 99 HIS U O 1
ATOM 748 N N . HIS A 1 95 ? -35.134 -6.772 -6.807 1.00 15.42 100 HIS U N 1
ATOM 749 C CA . HIS A 1 95 ? -36.063 -6.466 -7.906 1.00 14.09 100 HIS U CA 1
ATOM 750 C C . HIS A 1 95 ? -35.271 -6.249 -9.190 1.00 12.98 100 HIS U C 1
ATOM 751 O O . HIS A 1 95 ? -34.144 -5.713 -9.134 1.00 12.37 100 HIS U O 1
ATOM 758 N N . ASN A 1 96 ? -35.840 -6.679 -10.332 1.00 11.71 101 ASN U N 1
ATOM 759 C CA . ASN A 1 96 ? -35.245 -6.437 -11.648 1.00 10.98 101 ASN U CA 1
ATOM 760 C C . ASN A 1 96 ? -33.811 -6.940 -11.691 1.00 10.62 101 ASN U C 1
ATOM 761 O O . ASN A 1 96 ? -32.8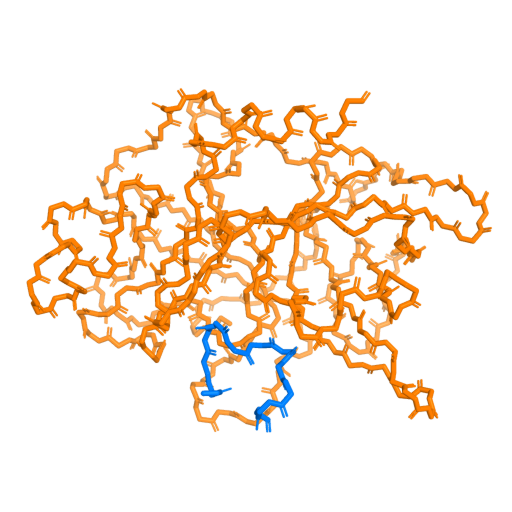96 -6.278 -12.167 1.00 9.32 101 ASN U O 1
ATOM 766 N N . ASP A 1 97 ? -33.635 -8.158 -11.183 1.00 9.61 102 ASP U N 1
ATOM 767 C CA . ASP A 1 97 ? -32.315 -8.729 -11.016 1.00 9.78 102 ASP U CA 1
ATOM 768 C C . ASP A 1 97 ? -31.896 -9.433 -12.313 1.00 9.38 102 ASP U C 1
ATOM 769 O O . ASP A 1 97 ? -31.967 -10.661 -12.450 1.00 10.48 102 ASP U O 1
ATOM 774 N N . ILE A 1 98 ? -31.455 -8.633 -13.264 1.00 9.12 103 ILE U N 1
ATOM 775 C CA . ILE A 1 98 ? -31.216 -9.099 -14.626 1.00 8.89 103 ILE U CA 1
ATOM 776 C C . ILE A 1 98 ? -30.120 -8.220 -15.220 1.00 9.31 103 ILE U C 1
ATOM 777 O O . ILE A 1 98 ? -30.100 -6.991 -14.993 1.00 9.35 103 ILE U O 1
ATOM 782 N N . ALA A 1 99 ? -29.173 -8.836 -15.903 1.00 9.09 104 ALA U N 1
ATOM 783 C CA . ALA A 1 99 ? -28.002 -8.151 -16.462 1.00 9.33 104 ALA U CA 1
ATOM 784 C C . ALA A 1 99 ? -27.607 -8.765 -17.802 1.00 9.64 104 ALA U C 1
ATOM 785 O O . ALA A 1 99 ? -27.887 -9.938 -18.038 1.00 10.18 104 ALA U O 1
ATOM 787 N N . LEU A 1 100 ? -26.998 -7.988 -18.689 1.00 10.05 105 LEU U N 1
ATOM 788 C CA . LEU A 1 100 ? -26.513 -8.504 -19.971 1.00 10.50 105 LEU U CA 1
ATOM 789 C C . LEU A 1 100 ? -25.027 -8.230 -20.095 1.00 11.03 105 LEU U C 1
ATOM 790 O O . LEU A 1 100 ? -24.544 -7.151 -19.716 1.00 10.74 105 LEU U O 1
ATOM 795 N N . LEU A 1 101 ? -24.286 -9.200 -20.616 1.00 10.31 106 LEU U N 1
ATOM 796 C CA . LEU A 1 101 ? -22.862 -9.048 -20.844 1.00 10.54 106 LEU U CA 1
ATOM 797 C C . LEU A 1 101 ? -22.628 -9.293 -22.316 1.00 11.14 106 LEU U C 1
ATOM 798 O O . LEU A 1 101 ? -22.912 -10.378 -22.833 1.00 11.77 106 LEU U O 1
ATOM 803 N N . LYS A 1 102 ? -22.127 -8.275 -23.009 1.00 11.14 107 LYS U N 1
ATOM 804 C CA . LYS A 1 102 ? -21.708 -8.437 -24.390 1.00 11.77 107 LYS U CA 1
ATOM 805 C C . LYS A 1 102 ? -20.287 -8.964 -24.342 1.00 13.08 107 LYS U C 1
ATOM 806 O O . LYS A 1 102 ? -19.401 -8.360 -23.737 1.00 13.08 107 LYS U O 1
ATOM 812 N N . ILE A 1 103 ? -20.074 -10.120 -24.959 1.00 13.27 108 ILE U N 1
ATOM 813 C CA . ILE A 1 103 ? -18.779 -10.797 -24.844 1.00 14.35 108 ILE U CA 1
ATOM 814 C C . ILE A 1 103 ? -17.960 -10.634 -26.121 1.00 14.41 108 ILE U C 1
ATOM 815 O O . ILE A 1 103 ? -18.514 -10.608 -27.216 1.00 15.44 108 ILE U O 1
ATOM 820 N N . ARG A 1 104 ? -16.643 -10.536 -25.963 1.00 15.79 109 ARG U N 1
ATOM 821 C CA . ARG A 1 104 ? -15.752 -10.374 -27.107 1.00 17.35 109 ARG U CA 1
ATOM 822 C C . ARG A 1 104 ? -14.411 -10.973 -26.722 1.00 17.86 109 ARG U C 1
ATOM 823 O O . ARG A 1 104 ? -13.836 -10.592 -25.713 1.00 17.96 109 ARG U O 1
ATOM 831 N N . SER A 1 105 ? -13.923 -11.915 -27.527 1.00 18.68 110 SER U N 1
ATOM 832 C CA . SER A 1 105 ? -12.621 -12.531 -27.283 1.00 20.48 110 SER U CA 1
ATOM 833 C C . SER A 1 105 ? -11.477 -11.557 -27.582 1.00 21.56 110 SER U C 1
ATOM 834 O O . SER A 1 105 ? -11.698 -10.515 -28.203 1.00 21.98 110 SER U O 1
ATOM 837 N N . LYS A 1 106 A -10.260 -11.893 -27.151 1.00 22.48 110 LYS U N 1
ATOM 838 C CA . LYS A 1 106 A -9.069 -11.088 -27.482 1.00 23.89 110 LYS U CA 1
ATOM 839 C C . LYS A 1 106 A -8.905 -10.873 -28.993 1.00 24.19 110 LYS U C 1
ATOM 840 O O . LYS A 1 106 A -8.362 -9.856 -29.424 1.00 25.07 110 LYS U O 1
ATOM 846 N N . GLU A 1 107 B -9.401 -11.827 -29.775 1.00 24.33 110 GLU U N 1
ATOM 847 C CA . GLU A 1 107 B -9.350 -11.783 -31.239 1.00 24.48 110 GLU U CA 1
ATOM 848 C C . GLU A 1 107 B -10.538 -11.017 -31.825 1.00 24.35 110 GLU U C 1
ATOM 849 O O . GLU A 1 107 B -10.710 -10.965 -33.045 1.00 24.68 110 GLU U O 1
ATOM 855 N N . GLY A 1 108 C -11.362 -10.442 -30.949 1.00 24.32 110 GLY U N 1
ATOM 856 C CA . GLY A 1 108 C -12.497 -9.626 -31.369 1.00 24.74 110 GLY U CA 1
ATOM 857 C C . GLY A 1 108 C -13.734 -10.372 -31.822 1.00 24.87 110 GLY U C 1
ATOM 858 O O . GLY A 1 108 C -14.583 -9.802 -32.507 1.00 25.59 110 GLY U O 1
ATOM 859 N N . ARG A 1 109 D -13.854 -11.638 -31.426 1.00 24.65 110 ARG U N 1
ATOM 860 C CA . ARG A 1 109 D -14.983 -12.462 -31.862 1.00 24.70 110 ARG U CA 1
ATOM 861 C C . ARG A 1 109 D -15.946 -12.896 -30.741 1.00 24.19 110 ARG U C 1
ATOM 862 O O . ARG A 1 109 D -15.606 -12.863 -29.549 1.00 23.69 110 ARG U O 1
ATOM 870 N N . CYS A 1 110 ? -17.154 -13.276 -31.151 1.00 23.85 111 CYS U N 1
ATOM 871 C CA . CYS A 1 110 ? -18.184 -13.781 -30.240 1.00 23.31 111 CYS U CA 1
ATOM 872 C C . CYS A 1 110 ? -18.170 -15.316 -30.148 1.00 23.28 111 CYS U C 1
ATOM 873 O O . CYS A 1 110 ? -17.242 -15.975 -30.634 1.00 23.41 111 CYS U O 1
ATOM 876 N N . ALA A 1 111 ? -19.182 -15.880 -29.493 1.00 22.51 112 ALA U N 1
ATOM 877 C CA . ALA A 1 111 ? -19.295 -17.332 -29.361 1.00 22.52 112 ALA U CA 1
ATOM 878 C C . ALA A 1 111 ? -19.406 -18.009 -30.718 1.00 22.58 112 ALA U C 1
ATOM 879 O O . ALA A 1 111 ? -20.053 -17.499 -31.628 1.00 23.09 112 ALA U O 1
ATOM 881 N N . GLN A 1 112 ? -18.755 -19.157 -30.834 1.00 22.40 113 GLN U N 1
ATOM 882 C CA . GLN A 1 112 ? -18.883 -20.019 -31.993 1.00 22.49 113 GLN U CA 1
ATOM 883 C C . GLN A 1 112 ? -19.524 -21.318 -31.491 1.00 21.55 113 GLN U C 1
ATOM 884 O O . GLN A 1 112 ? -18.927 -22.020 -30.678 1.00 21.45 113 GLN U O 1
ATOM 890 N N . PRO A 1 113 ? -20.766 -21.613 -31.922 1.00 21.27 114 PRO U N 1
ATOM 891 C CA . PRO A 1 113 ? -21.443 -22.840 -31.477 1.00 20.85 114 PRO U CA 1
ATOM 892 C C . PRO A 1 113 ? -20.619 -24.097 -31.745 1.00 20.01 114 PRO U C 1
ATOM 893 O O . PRO A 1 113 ? -19.933 -24.185 -32.774 1.00 20.82 114 PRO U O 1
ATOM 897 N N . SER A 1 114 ? -20.668 -25.041 -30.801 1.00 18.74 115 SER U N 1
ATOM 898 C CA . SER A 1 114 ? -19.948 -26.313 -30.888 1.00 17.13 115 SER U CA 1
ATOM 899 C C . SER A 1 114 ? -20.720 -27.352 -30.078 1.00 16.48 115 SER U C 1
ATOM 900 O O . SER A 1 114 ? -21.813 -27.078 -29.596 1.00 16.85 115 SER U O 1
ATOM 903 N N . ARG A 1 115 ? -20.154 -28.537 -29.911 1.00 15.92 116 ARG U N 1
ATOM 904 C CA . ARG A 1 115 ? -20.781 -29.529 -29.061 1.00 15.13 116 ARG U CA 1
ATOM 905 C C . ARG A 1 115 ? -20.926 -29.036 -27.612 1.00 14.81 116 ARG U C 1
ATOM 906 O O . ARG A 1 115 ? -21.780 -29.491 -26.890 1.00 15.27 116 ARG U O 1
ATOM 914 N N . THR A 1 116 ? -20.084 -28.089 -27.209 1.00 14.27 117 THR U N 1
ATOM 915 C CA . THR A 1 116 ? -20.075 -27.612 -25.831 1.00 14.36 117 THR U CA 1
ATOM 916 C C . THR A 1 116 ? -20.522 -26.162 -25.671 1.00 14.48 117 THR U C 1
ATOM 917 O O . THR A 1 116 ? -20.479 -25.640 -24.563 1.00 13.98 117 THR U O 1
ATOM 921 N N . ILE A 1 117 ? -20.929 -25.510 -26.761 1.00 14.84 118 ILE U N 1
ATOM 922 C CA . ILE A 1 117 ? -21.273 -24.090 -26.735 1.00 14.99 118 ILE U CA 1
ATOM 923 C C . ILE A 1 117 ? -22.468 -23.888 -27.637 1.00 15.42 118 ILE U C 1
ATOM 924 O O . ILE A 1 117 ? -22.362 -24.071 -28.850 1.00 16.52 118 ILE U O 1
ATOM 929 N N . GLN A 1 118 ? -23.608 -23.521 -27.056 1.00 15.33 119 GLN U N 1
ATOM 930 C CA . GLN A 1 118 ? -24.872 -23.394 -27.784 1.00 15.77 119 GLN U CA 1
ATOM 931 C C . GLN A 1 118 ? -25.711 -22.332 -27.098 1.00 15.57 119 GLN U C 1
ATOM 932 O O . GLN A 1 118 ? -25.505 -22.073 -25.910 1.00 16.08 119 GLN U O 1
ATOM 938 N N . THR A 1 119 ? -26.667 -21.735 -27.803 1.00 15.39 120 THR U N 1
ATOM 939 C CA . THR A 1 119 ? -27.561 -20.743 -27.203 1.00 14.31 120 THR U CA 1
ATOM 940 C C . THR A 1 119 ? -28.822 -21.395 -26.634 1.00 13.84 120 THR U C 1
ATOM 941 O O . THR A 1 119 ? -29.168 -22.519 -27.002 1.00 14.95 120 THR U O 1
ATOM 945 N N . ILE A 1 120 ? -29.477 -20.698 -25.707 1.00 12.60 121 ILE U N 1
ATOM 946 C CA . ILE A 1 120 ? -30.755 -21.122 -25.159 1.00 12.09 121 ILE U CA 1
ATOM 947 C C . ILE A 1 120 ? -31.834 -20.138 -25.612 1.00 12.96 121 ILE U C 1
ATOM 948 O O . ILE A 1 120 ? -31.614 -18.923 -25.632 1.00 13.89 121 ILE U O 1
ATOM 953 N N . ALA A 1 121 ? -32.983 -20.678 -25.975 1.00 12.35 122 ALA U N 1
ATOM 954 C CA . ALA A 1 121 ? -34.106 -19.871 -26.420 1.00 12.25 122 ALA U CA 1
ATOM 955 C C . ALA A 1 121 ? -34.732 -19.091 -25.268 1.00 12.60 122 ALA U C 1
ATOM 956 O O . ALA A 1 121 ? -34.851 -19.601 -24.130 1.00 11.95 122 ALA U O 1
ATOM 958 N N . LEU A 1 122 ? -35.124 -17.848 -25.555 1.00 12.97 123 LEU U N 1
ATOM 959 C CA . LEU A 1 122 ? -35.948 -17.065 -24.660 1.00 13.43 123 LEU U CA 1
ATOM 960 C C . LEU A 1 122 ? -37.410 -17.494 -24.756 1.00 13.86 123 LEU U C 1
ATOM 961 O O . LEU A 1 122 ? -37.845 -17.943 -25.815 1.00 14.50 123 LEU U O 1
ATOM 966 N N . PRO A 1 123 ? -38.185 -17.345 -23.669 1.00 14.34 124 PRO U N 1
ATOM 967 C CA . PRO A 1 123 ? -39.613 -17.658 -23.708 1.00 14.85 124 PRO U CA 1
ATOM 968 C C . PRO A 1 123 ? -40.363 -16.621 -24.539 1.00 15.78 124 PRO U C 1
ATOM 969 O O . PRO A 1 123 ? -39.808 -15.554 -24.841 1.00 16.36 124 PRO U O 1
ATOM 973 N N . SER A 1 124 ? -41.608 -16.950 -24.884 1.00 16.58 125 SER U N 1
ATOM 974 C CA . SER A 1 124 ? -42.592 -15.978 -25.378 1.00 17.40 125 SER U CA 1
ATOM 975 C C . SER A 1 124 ? -42.997 -15.095 -24.208 1.00 17.22 125 SER U C 1
ATOM 976 O O . SER A 1 124 ? -42.935 -15.530 -23.057 1.00 17.04 125 SER U O 1
ATOM 979 N N . MET A 1 125 ? -43.422 -13.859 -24.485 1.00 16.72 126 MET U N 1
ATOM 980 C CA . MET A 1 125 ? -43.722 -12.904 -23.410 1.00 17.79 126 MET U CA 1
ATOM 981 C C . MET A 1 125 ? -44.865 -13.460 -22.563 1.00 17.37 126 MET U C 1
ATOM 982 O O . MET A 1 125 ? -45.828 -14.051 -23.087 1.00 17.09 126 MET U O 1
ATOM 987 N N . TYR A 1 126 ? -44.733 -13.318 -21.248 1.00 17.65 127 TYR U N 1
ATOM 988 C CA . TYR A 1 126 ? -45.765 -13.769 -20.306 1.00 19.11 127 TYR U CA 1
ATOM 989 C C . TYR A 1 126 ? -46.224 -15.205 -20.579 1.00 19.50 127 TYR U C 1
ATOM 990 O O . TYR A 1 126 ? -47.405 -15.530 -20.442 1.00 20.40 127 TYR U O 1
ATOM 999 N N . ASN A 1 127 ? -45.292 -16.058 -20.995 1.00 19.60 128 ASN U N 1
ATOM 1000 C CA . ASN A 1 127 ? -45.616 -17.449 -21.301 1.00 19.92 128 ASN U CA 1
ATOM 1001 C C . ASN A 1 127 ? -44.717 -18.366 -20.504 1.00 19.11 128 ASN U C 1
ATOM 1002 O O . ASN A 1 127 ? -43.608 -18.677 -20.928 1.00 19.62 128 ASN U O 1
ATOM 1007 N N . ASP A 1 128 ? -45.226 -18.796 -19.358 1.00 18.34 129 ASP U N 1
ATOM 1008 C CA . ASP A 1 128 ? -44.474 -19.636 -18.436 1.00 18.16 129 ASP U CA 1
ATOM 1009 C C . ASP A 1 128 ? -45.169 -20.982 -18.242 1.00 17.78 129 ASP U C 1
ATOM 1010 O O . ASP A 1 128 ? -46.372 -21.116 -18.504 1.00 17.83 129 ASP U O 1
ATOM 1015 N N . PRO A 1 129 ? -44.419 -21.994 -17.770 1.00 17.23 130 PRO U N 1
ATOM 1016 C CA . PRO A 1 129 ? -45.074 -23.270 -17.512 1.00 17.04 130 PRO U CA 1
ATOM 1017 C C . PRO A 1 129 ? -46.005 -23.199 -16.297 1.00 17.35 130 PRO U C 1
ATOM 1018 O O . PRO A 1 129 ? -45.860 -22.325 -15.429 1.00 16.97 130 PRO U O 1
ATOM 1022 N N . GLN A 1 130 ? -46.960 -24.120 -16.239 1.00 18.28 131 GLN U N 1
ATOM 1023 C CA . GLN A 1 130 ? -47.888 -24.188 -15.120 1.00 18.58 131 GLN U CA 1
ATOM 1024 C C . GLN A 1 130 ? -47.124 -24.509 -13.843 1.00 18.00 131 GLN U C 1
ATOM 1025 O O . GLN A 1 130 ? -46.087 -25.168 -13.866 1.00 16.29 131 GLN U O 1
ATOM 1031 N N . PHE A 1 131 ? -47.620 -24.046 -12.717 1.00 17.30 132 PHE U N 1
ATOM 1032 C CA . PHE A 1 131 ? -46.937 -24.352 -11.492 1.00 17.81 132 PHE U CA 1
ATOM 1033 C C . PHE A 1 131 ? -47.070 -25.850 -11.173 1.00 16.77 132 PHE U C 1
ATOM 1034 O O . PHE A 1 131 ? -48.031 -26.510 -11.587 1.00 17.73 132 PHE U O 1
ATOM 1042 N N . GLY A 1 132 ? -46.061 -26.401 -10.516 1.00 15.59 133 GLY U N 1
ATOM 1043 C CA . GLY A 1 132 ? -45.896 -27.849 -10.431 1.00 14.55 133 GLY U CA 1
ATOM 1044 C C . GLY A 1 132 ? -45.012 -28.454 -11.512 1.00 14.19 133 GLY U C 1
ATOM 1045 O O . GLY A 1 132 ? -44.601 -29.604 -11.387 1.00 15.59 133 GLY U O 1
ATOM 1046 N N . THR A 1 133 ? -44.730 -27.701 -12.580 1.00 13.53 134 THR U N 1
ATOM 1047 C CA . THR A 1 133 ? -43.809 -28.137 -13.646 1.00 13.59 134 THR U CA 1
ATOM 1048 C C . THR A 1 133 ? -42.401 -28.295 -13.089 1.00 12.22 134 THR U C 1
ATOM 1049 O O . THR A 1 133 ? -41.942 -27.475 -12.282 1.00 12.90 134 THR U O 1
ATOM 1053 N N . SER A 1 134 ? -41.725 -29.344 -13.535 1.00 11.83 135 SER U N 1
ATOM 1054 C CA . SER A 1 134 ? -40.328 -29.581 -13.201 1.00 12.33 135 SER U CA 1
ATOM 1055 C C . SER A 1 134 ? -39.406 -28.877 -14.181 1.00 12.68 135 SER U C 1
ATOM 1056 O O . SER A 1 134 ? -39.542 -29.039 -15.403 1.00 13.45 135 SER U O 1
ATOM 1059 N N . CYS A 1 135 ? -38.443 -28.133 -13.640 1.00 11.85 136 CYS U N 1
ATOM 1060 C CA . CYS A 1 135 ? -37.439 -27.418 -14.437 1.00 11.42 136 CYS U CA 1
ATOM 1061 C C . CYS A 1 135 ? -36.061 -27.724 -13.886 1.00 10.34 136 CYS U C 1
ATOM 1062 O O . CYS A 1 135 ? -35.941 -28.279 -12.790 1.00 12.20 136 CYS U O 1
ATOM 1065 N N . GLU A 1 136 ? -35.027 -27.395 -14.641 1.00 10.23 137 GLU U N 1
ATOM 1066 C CA . GLU A 1 136 ? -33.665 -27.651 -14.166 1.00 9.56 137 GLU U CA 1
ATOM 1067 C C . GLU A 1 136 ? -32.913 -26.351 -13.858 1.00 9.28 137 GLU U C 1
ATOM 1068 O O . GLU A 1 136 ? -33.233 -25.277 -14.403 1.00 9.43 137 GLU U O 1
ATOM 1074 N N . ILE A 1 137 ? -31.975 -26.447 -12.918 1.00 8.65 138 ILE U N 1
ATOM 1075 C CA . ILE A 1 137 ? -31.058 -25.338 -12.573 1.00 8.65 138 ILE U CA 1
ATOM 1076 C C . ILE A 1 137 ? -29.640 -25.858 -12.612 1.00 8.48 138 ILE U C 1
ATOM 1077 O O . ILE A 1 137 ? -29.399 -27.036 -12.309 1.00 8.96 138 ILE U O 1
ATOM 1082 N N . THR A 1 138 ? -28.691 -24.994 -12.944 1.00 7.23 139 THR U N 1
ATOM 1083 C CA . THR A 1 138 ? -27.314 -25.385 -13.179 1.00 7.75 139 THR U CA 1
ATOM 1084 C C . THR A 1 138 ? -26.385 -24.351 -12.565 1.00 7.73 139 THR U C 1
ATOM 1085 O O . THR A 1 138 ? -26.633 -23.136 -12.681 1.00 7.45 139 THR U O 1
ATOM 1089 N N . GLY A 1 139 ? -25.302 -24.804 -11.940 1.00 6.61 140 GLY U N 1
ATOM 1090 C CA . GLY A 1 139 ? -24.316 -23.856 -11.445 1.00 7.72 140 GLY U CA 1
ATOM 1091 C C . GLY A 1 139 ? -23.173 -24.481 -10.683 1.00 6.68 140 GLY U C 1
ATOM 1092 O O . GLY A 1 139 ? -23.163 -25.700 -10.438 1.00 6.67 140 GLY U O 1
ATOM 1093 N N . PHE A 1 140 ? -22.190 -23.640 -10.372 1.00 6.95 141 PHE U N 1
ATOM 1094 C CA . PHE A 1 140 ? -21.011 -23.953 -9.578 1.00 7.64 141 PHE U CA 1
ATOM 1095 C C . PHE A 1 140 ? -21.164 -23.515 -8.118 1.00 7.50 141 PHE U C 1
ATOM 1096 O O . PHE A 1 140 ? -20.173 -23.457 -7.388 1.00 7.95 141 PHE U O 1
ATOM 1104 N N . GLY A 1 141 ? -22.376 -23.197 -7.672 1.00 6.94 142 GLY U N 1
ATOM 1105 C CA . GLY A 1 141 ? -22.564 -22.777 -6.285 1.00 7.51 142 GLY U CA 1
ATOM 1106 C C . GLY A 1 141 ? -22.384 -23.862 -5.227 1.00 7.24 142 GLY U C 1
ATOM 1107 O O . GLY A 1 141 ? -22.227 -25.052 -5.521 1.00 7.77 142 GLY U O 1
ATOM 1108 N N . LYS A 1 142 ? -22.523 -23.462 -3.976 1.00 7.74 143 LYS U N 1
ATOM 1109 C CA . LYS A 1 142 ? -22.235 -24.332 -2.834 1.00 8.39 143 LYS U CA 1
ATOM 1110 C C . LYS A 1 142 ? -23.091 -25.580 -2.862 1.00 8.95 143 LYS U C 1
ATOM 1111 O O . LYS A 1 142 ? -24.259 -25.554 -3.254 1.00 8.61 143 LYS U O 1
ATOM 1117 N N . GLU A 1 143 ? -22.507 -26.686 -2.425 1.00 8.74 144 GLU U N 1
ATOM 1118 C CA . GLU A 1 143 ? -23.217 -27.934 -2.311 1.00 8.93 144 GLU U CA 1
ATOM 1119 C C . GLU A 1 143 ? -23.900 -28.083 -0.956 1.00 9.13 144 GLU U C 1
ATOM 1120 O O . GLU A 1 143 ? -24.772 -28.934 -0.808 1.00 9.65 144 GLU U O 1
ATOM 1126 N N . GLN A 1 144 ? -23.468 -27.279 0.026 1.00 9.65 145 GLN U N 1
ATOM 1127 C CA . GLN A 1 144 ? -24.061 -27.234 1.356 1.00 10.63 145 GLN U CA 1
ATOM 1128 C C . GLN A 1 144 ? -23.974 -25.796 1.785 1.00 10.33 145 GLN U C 1
ATOM 1129 O O . GLN A 1 144 ? -22.979 -25.121 1.508 1.00 10.82 145 GLN U O 1
ATOM 1135 N N . SER A 1 145 ? -25.008 -25.326 2.480 1.00 10.51 146 SER U N 1
ATOM 1136 C CA . SER A 1 145 ? -25.004 -23.960 2.965 1.00 12.03 146 SER U CA 1
ATOM 1137 C C . SER A 1 145 ? -23.779 -23.684 3.823 1.00 12.48 146 SER U C 1
ATOM 1138 O O . SER A 1 145 ? -23.249 -22.575 3.779 1.00 14.03 146 SER U O 1
ATOM 1141 N N . THR A 1 146 ? -23.321 -24.681 4.582 1.00 13.03 147 THR U N 1
ATOM 1142 C CA . THR A 1 146 ? -22.187 -24.478 5.494 1.00 13.90 147 THR U CA 1
ATOM 1143 C C . THR A 1 146 ? -20.811 -24.570 4.828 1.00 13.84 147 THR U C 1
ATOM 1144 O O . THR A 1 146 ? -19.801 -24.322 5.491 1.00 14.57 147 THR U O 1
ATOM 1148 N N . ASP A 1 147 ? -20.754 -24.931 3.548 1.00 12.56 148 ASP U N 1
ATOM 1149 C CA . ASP A 1 147 ? -19.476 -25.131 2.877 1.00 12.38 148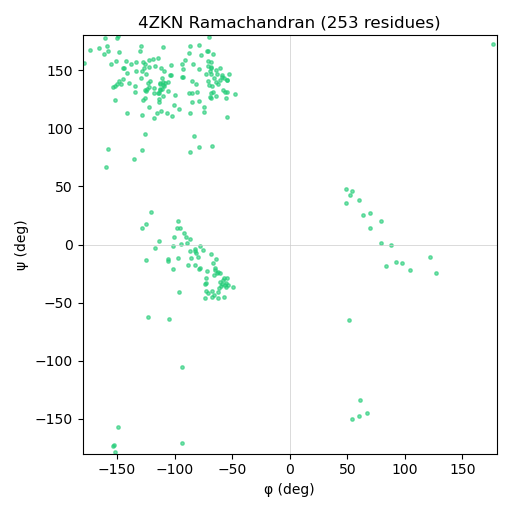 ASP U CA 1
ATOM 1150 C C . ASP A 1 147 ? -18.754 -23.813 2.725 1.00 12.83 148 ASP U C 1
ATOM 1151 O O . ASP A 1 147 ? -19.373 -22.745 2.629 1.00 12.70 148 ASP U O 1
ATOM 1156 N N . TYR A 1 148 ? -17.435 -23.895 2.685 1.00 12.58 149 TYR U N 1
ATOM 1157 C CA . TYR A 1 148 ? -16.616 -22.736 2.405 1.00 13.99 149 TYR U CA 1
ATOM 1158 C C . TYR A 1 148 ? -16.266 -22.729 0.917 1.00 13.86 149 TYR U C 1
ATOM 1159 O O . TYR A 1 148 ? -16.328 -21.679 0.264 1.00 14.90 149 TYR U O 1
ATOM 1168 N N . LEU A 1 149 ? -15.952 -23.916 0.385 1.00 12.44 150 LEU U N 1
ATOM 1169 C CA . LEU A 1 149 ? -15.583 -24.099 -1.023 1.00 12.04 150 LEU U CA 1
ATOM 1170 C C . LEU A 1 149 ? -16.775 -24.233 -1.949 1.00 11.58 150 LEU U C 1
ATOM 1171 O O . LEU A 1 149 ? -17.842 -24.634 -1.523 1.00 12.07 150 LEU U O 1
ATOM 1176 N N . TYR A 1 150 ? -16.572 -23.892 -3.218 1.00 11.09 151 TYR U N 1
ATOM 1177 C CA . TYR A 1 150 ? -17.497 -24.234 -4.302 1.00 10.45 151 TYR U CA 1
ATOM 1178 C C . TYR A 1 150 ? -17.034 -25.547 -4.914 1.00 9.85 151 TYR U C 1
ATOM 1179 O O . TYR A 1 150 ? -15.836 -25.842 -4.914 1.00 10.16 151 TYR U O 1
ATOM 1188 N N . PRO A 1 151 ? -17.970 -26.338 -5.461 1.00 8.60 152 PRO U N 1
ATOM 1189 C CA . PRO A 1 151 ? -17.539 -27.526 -6.180 1.00 9.27 152 PRO U CA 1
ATOM 1190 C C . PRO A 1 151 ? -16.691 -27.205 -7.408 1.00 9.55 152 PRO U C 1
ATOM 1191 O O . PRO A 1 151 ? -16.906 -26.178 -8.083 1.00 10.15 152 PRO U O 1
ATOM 1195 N N . GLU A 1 152 ? -15.731 -28.086 -7.702 1.00 9.35 153 GLU U N 1
ATOM 1196 C CA . GLU A 1 152 ? -14.902 -27.940 -8.886 1.00 10.46 153 GLU U CA 1
ATOM 1197 C C . GLU A 1 152 ? -15.617 -28.404 -10.135 1.00 10.36 153 GLU U C 1
ATOM 1198 O O . GLU A 1 152 ? -15.249 -27.988 -11.224 1.00 11.79 153 GLU U O 1
ATOM 1204 N N . GLN A 1 153 ? -16.636 -29.244 -9.999 1.00 9.95 154 GLN U N 1
ATOM 1205 C CA . GLN A 1 153 ? -17.393 -29.746 -11.157 1.00 10.03 154 GLN U CA 1
ATOM 1206 C C . GLN A 1 153 ? -18.814 -29.163 -11.201 1.00 9.38 154 GLN U C 1
ATOM 1207 O O . GLN A 1 153 ? -19.469 -29.018 -10.173 1.00 9.55 154 GLN U O 1
ATOM 1213 N N . LEU A 1 154 ? -19.281 -28.824 -12.395 1.00 8.70 155 LEU U N 1
ATOM 1214 C CA . LEU A 1 154 ? -20.600 -28.266 -12.597 1.00 7.94 155 LEU U CA 1
ATOM 1215 C C . LEU A 1 154 ? -21.672 -29.217 -12.089 1.00 7.40 155 LEU U C 1
ATOM 1216 O O . LEU A 1 154 ? -21.533 -30.448 -12.141 1.00 7.43 155 LEU U O 1
ATOM 1221 N N . LYS A 1 155 ? -22.742 -28.627 -11.567 1.00 7.06 156 LYS U N 1
ATOM 1222 C CA . LYS A 1 155 ? -23.875 -29.385 -11.041 1.00 6.90 156 LYS U CA 1
ATOM 1223 C C . LYS A 1 155 ? -25.179 -28.919 -11.646 1.00 6.54 156 LYS U C 1
ATOM 1224 O O . LYS A 1 155 ? -25.292 -27.787 -12.154 1.00 7.28 156 LYS U O 1
ATOM 1230 N N . MET A 1 156 ? -26.144 -29.810 -11.609 1.00 7.21 157 MET U N 1
ATOM 1231 C CA . MET A 1 156 ? -27.492 -29.472 -11.921 1.00 9.18 157 MET U CA 1
ATOM 1232 C C . MET A 1 156 ? -28.498 -30.201 -11.027 1.00 8.59 157 MET U C 1
ATOM 1233 O O . MET A 1 156 ? -28.190 -31.170 -10.430 1.00 8.91 157 MET U O 1
ATOM 1238 N N . THR A 1 157 ? -29.686 -29.656 -10.918 1.00 8.26 158 THR U N 1
ATOM 1239 C CA . THR A 1 157 ? -30.753 -30.345 -10.216 1.00 8.64 158 THR U CA 1
ATOM 1240 C C . THR A 1 157 ? -32.095 -29.963 -10.814 1.00 8.95 158 THR U C 1
ATOM 1241 O O . THR A 1 157 ? -32.165 -29.144 -11.759 1.00 8.49 158 THR U O 1
ATOM 1245 N N . VAL A 1 158 ? -33.156 -30.565 -10.278 1.00 8.90 159 VAL U N 1
ATOM 1246 C CA . VAL A 1 158 ? -34.525 -30.331 -10.745 1.00 10.43 159 VAL U CA 1
ATOM 1247 C C . VAL A 1 158 ? -35.296 -29.741 -9.574 1.00 9.72 159 VAL U C 1
ATOM 1248 O O . VAL A 1 158 ? -35.205 -30.221 -8.450 1.00 10.55 159 VAL U O 1
ATOM 1252 N N . VAL A 1 159 ? -36.065 -28.694 -9.856 1.00 10.23 160 VAL U N 1
ATOM 1253 C CA . VAL A 1 159 ? -36.941 -28.036 -8.898 1.00 9.99 160 VAL U CA 1
ATOM 1254 C C . VAL A 1 159 ? -38.302 -27.833 -9.575 1.00 10.62 160 VAL U C 1
ATOM 1255 O O . VAL A 1 159 ? -38.416 -27.817 -10.809 1.00 11.49 160 VAL U O 1
ATOM 1259 N N . LYS A 1 160 ? -39.350 -27.694 -8.773 1.00 9.85 161 LYS U N 1
ATOM 1260 C CA . LYS A 1 160 ? -40.712 -27.523 -9.294 1.00 10.73 161 LYS U CA 1
ATOM 1261 C C . LYS A 1 160 ? -41.185 -26.096 -9.070 1.00 10.23 161 LYS U C 1
ATOM 1262 O O . LYS A 1 160 ? -40.974 -25.520 -7.998 1.00 11.17 161 LYS U O 1
ATOM 1268 N N . LEU A 1 161 ? -41.840 -25.554 -10.046 1.00 11.30 162 LEU U N 1
ATOM 1269 C CA . LEU A 1 161 ? -42.365 -24.216 -9.987 1.00 11.96 162 LEU U CA 1
ATOM 1270 C C . LEU A 1 161 ? -43.500 -24.076 -8.970 1.00 12.64 162 LEU U C 1
ATOM 1271 O O . LEU A 1 161 ? -44.354 -24.905 -8.889 1.00 13.19 162 LEU U O 1
ATOM 1276 N N . ILE A 1 162 ? -43.452 -22.997 -8.218 1.00 14.04 163 ILE U N 1
ATOM 1277 C CA . ILE A 1 162 ? -44.407 -22.702 -7.165 1.00 15.70 163 ILE U CA 1
ATOM 1278 C C . ILE A 1 162 ? -45.241 -21.486 -7.565 1.00 16.72 163 ILE U C 1
ATOM 1279 O O . ILE A 1 162 ? -44.708 -20.517 -8.095 1.00 17.50 163 ILE U O 1
ATOM 1284 N N . SER A 1 163 ? -46.549 -21.545 -7.297 1.00 17.57 164 SER U N 1
ATOM 1285 C CA . SER A 1 163 ? -47.470 -20.438 -7.630 1.00 18.80 164 SER U CA 1
ATOM 1286 C C . SER A 1 163 ? -47.105 -19.146 -6.913 1.00 18.87 164 SER U C 1
ATOM 1287 O O . SER A 1 163 ? -46.528 -19.186 -5.830 1.00 18.63 164 SER U O 1
ATOM 1290 N N . HIS A 1 164 ? -47.429 -18.000 -7.509 1.00 19.50 165 HIS U N 1
ATOM 1291 C CA . HIS A 1 164 ? -47.251 -16.739 -6.785 1.00 20.43 165 HIS U CA 1
ATOM 1292 C C . HIS A 1 164 ? -48.077 -16.736 -5.503 1.00 20.72 165 HIS U C 1
ATOM 1293 O O . HIS A 1 164 ? -47.636 -16.211 -4.483 1.00 20.67 165 HIS U O 1
ATOM 1300 N N . ARG A 1 165 ? -49.263 -17.347 -5.555 1.00 21.00 166 ARG U N 1
ATOM 1301 C CA . ARG A 1 165 ? -50.143 -17.446 -4.386 1.00 21.64 166 ARG U CA 1
ATOM 1302 C C . ARG A 1 165 ? -49.517 -18.239 -3.233 1.00 21.16 166 ARG U C 1
ATOM 1303 O O . ARG A 1 165 ? -49.661 -17.859 -2.072 1.00 21.41 166 ARG U O 1
ATOM 1311 N N . GLU A 1 166 ? -48.839 -19.345 -3.541 1.00 20.23 167 GLU U N 1
ATOM 1312 C CA . GLU A 1 166 ? -48.174 -20.118 -2.499 1.00 19.86 167 GLU U CA 1
ATOM 1313 C C . GLU A 1 166 ? -46.953 -19.374 -1.961 1.00 18.67 167 GLU U C 1
ATOM 1314 O O . GLU A 1 166 ? -46.718 -19.346 -0.751 1.00 18.70 167 GLU U O 1
ATOM 1320 N N . CYS A 1 167 ? -46.194 -18.759 -2.866 1.00 17.50 168 CYS U N 1
ATOM 1321 C CA . CYS A 1 167 ? -44.942 -18.113 -2.499 1.00 17.00 168 CYS U CA 1
ATOM 1322 C C . CYS A 1 167 ? -45.137 -16.816 -1.725 1.00 17.06 168 CYS U C 1
ATOM 1323 O O . CYS A 1 167 ? -44.293 -16.445 -0.904 1.00 16.31 168 CYS U O 1
ATOM 1326 N N . GLN A 1 168 ? -46.259 -16.146 -1.978 1.00 17.48 169 GLN U N 1
ATOM 1327 C CA . GLN A 1 168 ? -46.575 -14.888 -1.295 1.00 18.08 169 GLN U CA 1
ATOM 1328 C C . GLN A 1 168 ? -47.199 -15.083 0.085 1.00 17.61 169 GLN U C 1
ATOM 1329 O O . GLN A 1 168 ? -47.448 -14.102 0.778 1.00 17.78 169 GLN U O 1
ATOM 1335 N N . GLN A 1 169 ? -47.453 -16.325 0.489 1.00 17.72 170 GLN U N 1
ATOM 1336 C CA . GLN A 1 169 ? -47.916 -16.582 1.850 1.00 17.95 170 GLN U CA 1
ATOM 1337 C C . GLN A 1 169 ? -46.914 -16.017 2.854 1.00 17.78 170 GLN U C 1
ATOM 1338 O O . GLN A 1 169 ? -45.702 -16.074 2.630 1.00 16.68 170 GLN U O 1
ATOM 1344 N N . PRO A 1 170 A -47.398 -15.465 3.977 1.00 17.26 170 PRO U N 1
ATOM 1345 C CA . PRO A 1 170 A -46.440 -14.958 4.952 1.00 17.35 170 PRO U CA 1
ATOM 1346 C C . PRO A 1 170 A -45.378 -15.976 5.398 1.00 17.38 170 PRO U C 1
ATOM 1347 O O . PRO A 1 170 A -44.228 -15.587 5.639 1.00 17.03 170 PRO U O 1
ATOM 1351 N N . HIS A 1 171 B -45.748 -17.254 5.502 1.00 17.12 170 HIS U N 1
ATOM 1352 C CA . HIS A 1 171 B -44.803 -18.277 5.984 1.00 17.81 170 HIS U CA 1
ATOM 1353 C C . HIS A 1 171 B -43.853 -18.782 4.898 1.00 16.80 170 HIS U C 1
ATOM 1354 O O . HIS A 1 171 B -42.912 -19.542 5.189 1.00 17.31 170 HIS U O 1
ATOM 1361 N N . TYR A 1 172 ? -44.102 -18.361 3.659 1.00 16.04 171 TYR U N 1
ATOM 1362 C CA . TYR A 1 172 ? -43.101 -18.465 2.601 1.00 15.24 171 TYR U CA 1
ATOM 1363 C C . TYR A 1 172 ? -42.361 -17.122 2.581 1.00 15.20 171 TYR U C 1
ATOM 1364 O O . TYR A 1 172 ? -41.597 -16.836 3.509 1.00 15.52 171 TYR U O 1
ATOM 1373 N N . TYR A 1 173 ? -42.618 -16.267 1.588 1.00 14.87 172 TYR U N 1
ATOM 1374 C CA . TYR A 1 173 ? -41.871 -15.008 1.462 1.00 15.99 172 TYR U CA 1
ATOM 1375 C C . TYR A 1 173 ? -42.673 -13.724 1.600 1.00 16.66 172 TYR U C 1
ATOM 1376 O O . TYR A 1 173 ? -42.104 -12.630 1.571 1.00 17.08 172 TYR U O 1
ATOM 1385 N N . GLY A 1 174 ? -43.985 -13.848 1.756 1.00 18.18 173 GLY U N 1
ATOM 1386 C CA . GLY A 1 174 ? -44.821 -12.664 1.893 1.00 19.58 173 GLY U CA 1
ATOM 1387 C C . GLY A 1 174 ? -44.720 -11.781 0.662 1.00 20.94 173 GLY U C 1
ATOM 1388 O O . GLY A 1 174 ? -44.750 -12.274 -0.471 1.00 21.42 173 GLY U O 1
ATOM 1389 N N . SER A 1 175 ? -44.548 -10.480 0.883 1.00 22.08 174 SER U N 1
ATOM 1390 C CA . SER A 1 175 ? -44.531 -9.511 -0.213 1.00 23.21 174 SER U CA 1
ATOM 1391 C C . SER A 1 175 ? -43.145 -9.265 -0.790 1.00 23.31 174 SER U C 1
ATOM 1392 O O . SER A 1 175 ? -42.970 -8.383 -1.629 1.00 23.55 174 SER U O 1
ATOM 1395 N N . GLU A 1 176 ? -42.166 -10.045 -0.339 1.00 22.78 175 GLU U N 1
ATOM 1396 C CA . GLU A 1 176 ? -40.819 -10.014 -0.917 1.00 22.78 175 GLU U CA 1
ATOM 1397 C C . GLU A 1 176 ? -40.810 -10.508 -2.365 1.00 22.00 175 GLU U C 1
ATOM 1398 O O . GLU A 1 176 ? -39.919 -10.132 -3.149 1.00 22.15 175 GLU U O 1
ATOM 1404 N N . VAL A 1 177 ? -41.783 -11.361 -2.708 1.00 20.95 176 VAL U N 1
ATOM 1405 C CA . VAL A 1 177 ? -41.893 -11.942 -4.052 1.00 20.42 176 VAL U CA 1
ATOM 1406 C C . VAL A 1 177 ? -42.930 -11.217 -4.883 1.00 20.10 176 VAL U C 1
ATOM 1407 O O . VAL A 1 177 ? -44.077 -11.054 -4.457 1.00 21.06 176 VAL U O 1
ATOM 1411 N N . THR A 1 178 ? -42.522 -10.812 -6.080 1.00 18.92 177 THR U N 1
ATOM 1412 C CA . THR A 1 178 ? -43.391 -10.068 -6.978 1.00 18.76 177 THR U CA 1
ATOM 1413 C C . THR A 1 178 ? -43.780 -10.908 -8.177 1.00 18.41 177 THR U C 1
ATOM 1414 O O . THR A 1 178 ? -43.224 -11.977 -8.398 1.00 17.57 177 THR U O 1
ATOM 1418 N N . THR A 1 179 ? -44.731 -10.412 -8.959 1.00 17.93 178 THR U N 1
ATOM 1419 C CA . THR A 1 179 ? -45.136 -11.068 -10.192 1.00 17.94 178 THR U CA 1
ATOM 1420 C C . THR A 1 179 ? -44.016 -11.140 -11.262 1.00 16.52 178 THR U C 1
ATOM 1421 O O . THR A 1 179 ? -44.144 -11.874 -12.235 1.00 16.38 178 THR U O 1
ATOM 1425 N N . LYS A 1 180 ? -42.918 -10.394 -11.075 1.00 15.80 179 LYS U N 1
ATOM 1426 C CA . LYS A 1 180 ? -41.757 -10.438 -11.990 1.00 14.66 179 LYS U CA 1
ATOM 1427 C C . LYS A 1 180 ? -40.706 -11.467 -11.532 1.00 13.72 179 LYS U C 1
ATOM 1428 O O . LYS A 1 180 ? -39.595 -11.542 -12.071 1.00 13.23 179 LYS U O 1
ATOM 1434 N N . MET A 1 181 ? -41.096 -12.265 -10.554 1.00 12.93 180 MET U N 1
ATOM 1435 C CA . MET A 1 181 ? -40.245 -13.301 -9.972 1.00 13.51 180 MET U CA 1
ATOM 1436 C C . MET A 1 181 ? -40.962 -14.631 -10.042 1.00 13.34 180 MET U C 1
ATOM 1437 O O . MET A 1 181 ? -42.190 -14.682 -10.084 1.00 13.58 180 MET U O 1
ATOM 1442 N N . LEU A 1 182 ? -40.185 -15.714 -10.038 1.00 12.67 181 LEU U N 1
ATOM 1443 C CA . LEU A 1 182 ? -40.718 -17.073 -9.979 1.00 13.40 181 LEU U CA 1
ATOM 1444 C C . LEU A 1 182 ? -40.081 -17.801 -8.818 1.00 12.28 181 LEU U C 1
ATOM 1445 O O . LEU A 1 182 ? -38.849 -17.797 -8.668 1.00 13.02 181 LEU U O 1
ATOM 1450 N N . CYS A 1 183 ? -40.894 -18.468 -8.022 1.00 11.49 182 CYS U N 1
ATOM 1451 C CA . CYS A 1 183 ? -40.395 -19.384 -6.998 1.00 12.31 182 CYS U CA 1
ATOM 1452 C C . CYS A 1 183 ? -40.332 -20.809 -7.531 1.00 11.80 182 CYS U C 1
ATOM 1453 O O . CYS A 1 183 ? -41.201 -21.251 -8.290 1.00 11.82 182 CYS U O 1
ATOM 1456 N N . ALA A 1 184 ? -39.308 -21.531 -7.094 1.00 10.39 183 ALA U N 1
ATOM 1457 C CA . ALA A 1 184 ? -39.170 -22.947 -7.424 1.00 9.92 183 ALA U CA 1
ATOM 1458 C C . ALA A 1 184 ? -38.475 -23.674 -6.278 1.00 10.13 183 ALA U C 1
ATOM 1459 O O . ALA A 1 184 ? -37.544 -23.152 -5.670 1.00 10.76 183 ALA U O 1
ATOM 1461 N N . ALA A 1 185 ? -38.936 -24.885 -5.982 1.00 9.84 184 ALA U N 1
ATOM 1462 C CA . ALA A 1 185 ? -38.371 -25.685 -4.879 1.00 10.45 184 ALA U CA 1
ATOM 1463 C C . ALA A 1 185 ? -38.649 -27.169 -5.061 1.00 10.72 184 ALA U C 1
ATOM 1464 O O . ALA A 1 185 ? -39.478 -27.584 -5.866 1.00 11.01 184 ALA U O 1
ATOM 1466 N N . ASP A 1 186 ? -37.937 -27.967 -4.275 1.00 11.42 185 ASP U N 1
ATOM 1467 C CA . ASP A 1 186 ? -38.172 -29.389 -4.191 1.00 11.75 185 ASP U CA 1
ATOM 1468 C C . ASP A 1 186 ? -39.275 -29.676 -3.174 1.00 12.24 185 ASP U C 1
ATOM 1469 O O . ASP A 1 186 ? -39.320 -29.032 -2.129 1.00 11.95 185 ASP U O 1
ATOM 1474 N N . PRO A 1 187 A -40.164 -30.652 -3.470 1.00 12.85 185 PRO U N 1
ATOM 1475 C CA . PRO A 1 187 A -41.255 -30.950 -2.532 1.00 13.09 185 PRO U CA 1
ATOM 1476 C C . PRO A 1 187 A -40.785 -31.341 -1.127 1.00 13.69 185 PRO U C 1
ATOM 1477 O O . PRO A 1 187 A -41.499 -31.089 -0.169 1.00 15.34 185 PRO U O 1
ATOM 1481 N N . GLN A 1 188 B -39.613 -31.968 -1.023 1.00 13.59 185 GLN U N 1
ATOM 1482 C CA . GLN A 1 188 B -38.979 -32.328 0.252 1.00 13.68 185 GLN U CA 1
ATOM 1483 C C . GLN A 1 188 B -37.972 -31.271 0.726 1.00 12.87 185 GLN U C 1
ATOM 1484 O O . GLN A 1 188 B -37.321 -31.466 1.755 1.00 13.17 185 GLN U O 1
ATOM 1490 N N . TRP A 1 189 ? -37.801 -30.188 -0.036 1.00 12.52 186 TRP U N 1
ATOM 1491 C CA . TRP A 1 189 ? -36.860 -29.094 0.296 1.00 12.39 186 TRP U CA 1
ATOM 1492 C C . TRP A 1 189 ? -35.416 -29.577 0.315 1.00 12.43 186 TRP U C 1
ATOM 1493 O O . TRP A 1 189 ? -34.553 -28.977 0.938 1.00 12.45 186 TRP U O 1
ATOM 1504 N N . LYS A 1 190 ? -35.143 -30.643 -0.421 1.00 12.58 187 LYS U N 1
ATOM 1505 C CA . LYS A 1 190 ? -33.870 -31.344 -0.273 1.00 13.47 187 LYS U CA 1
ATOM 1506 C C . LYS A 1 190 ? -32.816 -30.946 -1.304 1.00 12.65 187 LYS U C 1
ATOM 1507 O O . LYS A 1 190 ? -31.64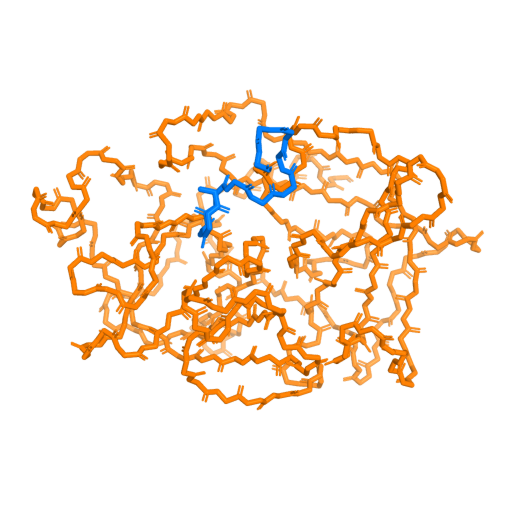7 -31.324 -1.182 1.00 13.37 187 LYS U O 1
ATOM 1513 N N . THR A 1 191 ? -33.243 -30.213 -2.325 1.00 11.19 188 THR U N 1
ATOM 1514 C CA . THR A 1 191 ? -32.340 -29.757 -3.374 1.00 10.23 188 THR U CA 1
ATOM 1515 C C . THR A 1 191 ? -32.747 -28.330 -3.757 1.00 9.53 188 THR U C 1
ATOM 1516 O O . THR A 1 191 ? -33.914 -27.970 -3.640 1.00 10.08 188 THR U O 1
ATOM 1520 N N . ASP A 1 192 ? -31.778 -27.506 -4.152 1.00 9.31 189 ASP U N 1
ATOM 1521 C CA . ASP A 1 192 ? -32.033 -26.082 -4.367 1.00 9.30 189 ASP U CA 1
ATOM 1522 C C . ASP A 1 192 ? -30.810 -25.431 -4.957 1.00 10.10 189 ASP U C 1
ATOM 1523 O O . ASP A 1 192 ? -29.730 -26.045 -4.970 1.00 9.38 189 ASP U O 1
ATOM 1528 N N . SER A 1 193 ? -30.965 -24.206 -5.446 1.00 9.66 190 SER U N 1
ATOM 1529 C CA . SER A 1 193 ? -29.789 -23.375 -5.756 1.00 9.83 190 SER U CA 1
ATOM 1530 C C . SER A 1 193 ? -29.237 -22.829 -4.450 1.00 9.79 190 SER U C 1
ATOM 1531 O O . SER A 1 193 ? -29.904 -22.862 -3.420 1.00 10.03 190 SER U O 1
ATOM 1534 N N . CYS A 1 194 ? -28.002 -22.353 -4.495 1.00 9.20 191 CYS U N 1
ATOM 1535 C CA . CYS A 1 194 ? -27.371 -21.797 -3.308 1.00 9.56 191 CYS U CA 1
ATOM 1536 C C . CYS A 1 194 ? -26.335 -20.742 -3.708 1.00 9.19 191 CYS U C 1
ATOM 1537 O O . CYS A 1 194 ? -26.233 -20.391 -4.868 1.00 9.53 191 CYS U O 1
ATOM 1540 N N . GLN A 1 195 ? -25.640 -20.152 -2.730 1.00 9.01 192 GLN U N 1
ATOM 1541 C CA . GLN A 1 195 ? -24.620 -19.141 -3.000 1.00 9.65 192 GLN U CA 1
ATOM 1542 C C . GLN A 1 195 ? -23.649 -19.562 -4.095 1.00 8.81 192 GLN U C 1
ATOM 1543 O O . GLN A 1 195 ? -23.073 -20.644 -4.009 1.00 9.27 192 GLN U O 1
ATOM 1549 N N . GLY A 1 196 ? -23.447 -18.691 -5.085 1.00 7.95 193 GLY U N 1
ATOM 1550 C CA . GLY A 1 196 ? -22.618 -19.011 -6.243 1.00 8.22 193 GLY U CA 1
ATOM 1551 C C . GLY A 1 196 ? -23.392 -19.474 -7.464 1.00 7.64 193 GLY U C 1
ATOM 1552 O O . GLY A 1 196 ? -22.847 -19.463 -8.566 1.00 8.53 193 GLY U O 1
ATOM 1553 N N . ASP A 1 197 ? -24.654 -19.858 -7.270 1.00 7.32 194 ASP U N 1
ATOM 1554 C CA . ASP A 1 197 ? -25.517 -20.250 -8.396 1.00 7.54 194 ASP U CA 1
ATOM 1555 C C . ASP A 1 197 ? -26.214 -19.060 -9.054 1.00 7.78 194 ASP U C 1
ATOM 1556 O O . ASP A 1 197 ? -26.794 -19.177 -10.156 1.00 7.29 194 ASP U O 1
ATOM 1561 N N . SER A 1 198 ? -26.144 -17.907 -8.393 1.00 7.21 195 SER U N 1
ATOM 1562 C CA . SER A 1 198 ? -26.806 -16.705 -8.918 1.00 8.71 195 SER U CA 1
ATOM 1563 C C . SER A 1 198 ? -26.419 -16.395 -10.349 1.00 7.52 195 SER U C 1
ATOM 1564 O O . SER A 1 198 ? -25.287 -16.623 -10.781 1.00 7.99 195 SER U O 1
ATOM 1567 N N . GLY A 1 199 ? -27.378 -15.833 -11.088 1.00 7.73 196 GLY U N 1
ATOM 1568 C CA . GLY A 1 199 ? -27.164 -15.504 -12.491 1.00 8.42 196 GLY U CA 1
ATOM 1569 C C . GLY A 1 199 ? -27.378 -16.675 -13.449 1.00 8.61 196 GLY U C 1
ATOM 1570 O O . GLY A 1 199 ? -27.543 -16.453 -14.649 1.00 9.14 196 GLY U O 1
ATOM 1571 N N . GLY A 1 200 ? -27.363 -17.918 -12.942 1.00 7.09 197 GLY U N 1
ATOM 1572 C CA . GLY A 1 200 ? -27.465 -19.109 -13.806 1.00 7.77 197 GLY U CA 1
ATOM 1573 C C . GLY A 1 200 ? -28.886 -19.391 -14.262 1.00 7.67 197 GLY U C 1
ATOM 1574 O O . GLY A 1 200 ? -29.822 -18.752 -13.788 1.00 8.09 197 GLY U O 1
ATOM 1575 N N . PRO A 1 201 ? -29.035 -20.362 -15.188 1.00 7.81 198 PRO U N 1
ATOM 1576 C CA . PRO A 1 201 ? -30.320 -20.667 -15.829 1.00 8.27 198 PRO U CA 1
ATOM 1577 C C . PRO A 1 201 ? -31.281 -21.553 -15.033 1.00 7.97 198 PRO U C 1
ATOM 1578 O O . PRO A 1 201 ? -30.877 -22.566 -14.437 1.00 8.26 198 PRO U O 1
ATOM 1582 N N . LEU A 1 202 ? -32.551 -21.189 -15.070 1.00 8.66 199 LEU U N 1
ATOM 1583 C CA . LEU A 1 202 ? -33.654 -22.061 -14.743 1.00 8.95 199 LEU U CA 1
ATOM 1584 C C . LEU A 1 202 ? -34.276 -22.371 -16.116 1.00 9.26 199 LEU U C 1
ATOM 1585 O O . LEU A 1 202 ? -34.842 -21.470 -16.754 1.00 9.90 199 LEU U O 1
ATOM 1590 N N . VAL A 1 203 ? -34.190 -23.628 -16.563 1.00 10.06 200 VAL U N 1
ATOM 1591 C CA . VAL A 1 203 ? -34.629 -24.058 -17.888 1.00 10.87 200 VAL U CA 1
ATOM 1592 C C . VAL A 1 203 ? -35.811 -24.995 -17.759 1.00 10.28 200 VAL U C 1
ATOM 1593 O O . VAL A 1 203 ? -35.785 -25.969 -16.984 1.00 10.20 200 VAL U O 1
ATOM 1597 N N . CYS A 1 204 ? -36.856 -24.700 -18.531 1.00 11.79 201 CYS U N 1
ATOM 1598 C CA . CYS A 1 204 ? -38.075 -25.501 -18.547 1.00 12.43 201 CYS U CA 1
ATOM 1599 C C . CYS A 1 204 ? -38.359 -25.870 -19.991 1.00 14.49 201 CYS U C 1
ATOM 1600 O O . CYS A 1 204 ? -37.968 -25.149 -20.916 1.00 13.95 201 CYS U O 1
ATOM 1603 N N . SER A 1 205 ? -39.018 -27.007 -20.179 1.00 16.38 202 SER U N 1
ATOM 1604 C CA . SER A 1 205 ? -39.395 -27.457 -21.505 1.00 19.69 202 SER U CA 1
ATOM 1605 C C . SER A 1 205 ? -40.822 -27.000 -21.688 1.00 21.31 202 SER U C 1
ATOM 1606 O O . SER A 1 205 ? -41.727 -27.413 -20.953 1.00 22.37 202 SER U O 1
ATOM 1609 N N . LEU A 1 206 ? -40.999 -26.115 -22.660 1.00 23.22 203 LEU U N 1
ATOM 1610 C CA . LEU A 1 206 ? -42.253 -25.424 -22.882 1.00 25.86 203 LEU U CA 1
ATOM 1611 C C . LEU A 1 206 ? -42.582 -25.623 -24.355 1.00 26.62 203 LEU U C 1
ATOM 1612 O O . LEU A 1 206 ? -41.879 -25.099 -25.228 1.00 26.96 203 LEU U O 1
ATOM 1617 N N . GLN A 1 207 ? -43.633 -26.406 -24.620 1.00 27.81 204 GLN U N 1
ATOM 1618 C CA . GLN A 1 207 ? -44.062 -26.747 -25.986 1.00 28.64 204 GLN U CA 1
ATOM 1619 C C . GLN A 1 207 ? -42.961 -27.483 -26.768 1.00 28.24 204 GLN U C 1
ATOM 1620 O O . GLN A 1 207 ? -42.776 -27.251 -27.968 1.00 28.93 204 GLN U O 1
ATOM 1626 N N . GLY A 1 208 ? -42.238 -28.367 -26.078 1.00 27.63 205 GLY U N 1
ATOM 1627 C CA . GLY A 1 208 ? -41.134 -29.134 -26.674 1.00 26.39 205 GLY U CA 1
ATOM 1628 C C . GLY A 1 208 ? -39.801 -28.408 -26.825 1.00 25.24 205 GLY U C 1
ATOM 1629 O O . GLY A 1 208 ? -38.829 -28.978 -27.335 1.00 26.27 205 GLY U O 1
ATOM 1630 N N . ARG A 1 209 ? -39.745 -27.157 -26.377 1.00 23.34 206 ARG U N 1
ATOM 1631 C CA . ARG A 1 209 ? -38.550 -26.325 -26.532 1.00 21.53 206 ARG U CA 1
ATOM 1632 C C . ARG A 1 209 ? -37.939 -25.991 -25.170 1.00 19.39 206 ARG U C 1
ATOM 1633 O O . ARG A 1 209 ? -38.635 -25.543 -24.262 1.00 19.09 206 ARG U O 1
ATOM 1641 N N . MET A 1 210 ? -36.635 -26.211 -25.047 1.00 17.62 207 MET U N 1
ATOM 1642 C CA . MET A 1 210 ? -35.892 -25.793 -23.850 1.00 16.41 207 MET U CA 1
ATOM 1643 C C . MET A 1 210 ? -35.842 -24.267 -23.829 1.00 15.56 207 MET U C 1
ATOM 1644 O O . MET A 1 210 ? -35.410 -23.638 -24.790 1.00 15.36 207 MET U O 1
ATOM 1649 N N . THR A 1 211 ? -36.274 -23.700 -22.711 1.00 13.50 208 THR U N 1
ATOM 1650 C CA . THR A 1 211 ? -36.565 -22.283 -22.629 1.00 13.10 208 THR U CA 1
ATOM 1651 C C . THR A 1 211 ? -35.952 -21.717 -21.358 1.00 12.09 208 THR U C 1
ATOM 1652 O O . THR A 1 211 ? -36.065 -22.329 -20.299 1.00 10.79 208 THR U O 1
ATOM 1656 N N . LEU A 1 212 ? -35.323 -20.545 -21.464 1.00 11.48 209 LEU U N 1
ATOM 1657 C CA . LEU A 1 212 ? -34.750 -19.860 -20.299 1.00 10.86 209 LEU U CA 1
ATOM 1658 C C . LEU A 1 212 ? -35.879 -19.156 -19.523 1.00 10.90 209 LEU U C 1
ATOM 1659 O O . LEU A 1 212 ? -36.161 -17.971 -19.736 1.00 11.52 209 LEU U O 1
ATOM 1664 N N . THR A 1 213 ? -36.557 -19.903 -18.661 1.00 10.48 210 THR U N 1
ATOM 1665 C CA . THR A 1 213 ? -37.695 -19.433 -17.887 1.00 10.24 210 THR U CA 1
ATOM 1666 C C . THR A 1 213 ? -37.260 -18.494 -16.756 1.00 10.24 210 THR U C 1
ATOM 1667 O O . THR A 1 213 ? -37.948 -17.519 -16.423 1.00 10.28 210 THR U O 1
ATOM 1671 N N . GLY A 1 214 ? -36.090 -18.750 -16.177 1.00 9.23 211 GLY U N 1
ATOM 1672 C CA . GLY A 1 214 ? -35.650 -17.949 -15.032 1.00 9.41 211 GLY U CA 1
ATOM 1673 C C . GLY A 1 214 ? -34.163 -17.771 -14.938 1.00 8.74 211 GLY U C 1
ATOM 1674 O O . GLY A 1 214 ? -33.411 -18.458 -15.603 1.00 8.91 211 GLY U O 1
ATOM 1675 N N . ILE A 1 215 ? -33.767 -16.821 -14.098 1.00 9.23 212 ILE U N 1
ATOM 1676 C CA . ILE A 1 215 ? -32.381 -16.552 -13.772 1.00 9.09 212 ILE U CA 1
ATOM 1677 C C . ILE A 1 215 ? -32.272 -16.613 -12.244 1.00 8.57 212 ILE U C 1
ATOM 1678 O O . ILE A 1 215 ? -33.020 -15.935 -11.529 1.00 8.73 212 ILE U O 1
ATOM 1683 N N . VAL A 1 216 ? -31.353 -17.428 -11.720 1.00 8.29 213 VAL U N 1
ATOM 1684 C CA . VAL A 1 216 ? -31.187 -17.546 -10.256 1.00 8.13 213 VAL U CA 1
ATOM 1685 C C . VAL A 1 216 ? -30.929 -16.168 -9.649 1.00 7.94 213 VAL U C 1
ATOM 1686 O O . VAL A 1 216 ? -29.991 -15.468 -10.048 1.00 8.34 213 VAL U O 1
ATOM 1690 N N . SER A 1 217 ? -31.752 -15.824 -8.664 1.00 8.10 214 SER U N 1
ATOM 1691 C CA . SER A 1 217 ? -31.720 -14.486 -8.084 1.00 8.80 214 SER U CA 1
ATOM 1692 C C . SER A 1 217 ? -31.484 -14.443 -6.568 1.00 9.03 214 SER U C 1
ATOM 1693 O O . SER A 1 217 ? -30.500 -13.859 -6.139 1.00 11.05 214 SER U O 1
ATOM 1696 N N . TRP A 1 218 ? -32.380 -15.018 -5.769 1.00 9.77 215 TRP U N 1
ATOM 1697 C CA . TRP A 1 218 ? -32.237 -14.903 -4.328 1.00 10.82 215 TRP U CA 1
ATOM 1698 C C . TRP A 1 218 ? -32.986 -15.994 -3.599 1.00 11.04 215 TRP U C 1
ATOM 1699 O O . TRP A 1 218 ? -33.753 -16.748 -4.190 1.00 10.65 215 TRP U O 1
ATOM 1710 N N . GLY A 1 219 ? -32.757 -16.084 -2.291 1.00 11.29 216 GLY U N 1
ATOM 1711 C CA . GLY A 1 219 ? -33.486 -16.987 -1.427 1.00 12.37 216 GLY U CA 1
ATOM 1712 C C . GLY A 1 219 ? -33.033 -16.845 0.010 1.00 12.94 216 GLY U C 1
ATOM 1713 O O . GLY A 1 219 ? -31.909 -16.417 0.270 1.00 14.26 216 GLY U O 1
ATOM 1714 N N . ARG A 1 220 ? -33.875 -17.199 0.954 1.00 13.05 217 ARG U N 1
ATOM 1715 C CA . ARG A 1 220 ? -33.402 -17.218 2.320 1.00 14.27 217 ARG U CA 1
ATOM 1716 C C . ARG A 1 220 ? -32.764 -18.564 2.633 1.00 13.84 217 ARG U C 1
ATOM 1717 O O . ARG A 1 220 ? -33.481 -19.504 2.578 1.00 14.55 217 ARG U O 1
ATOM 1725 N N . GLY A 1 221 ? -31.405 -18.567 2.874 1.00 10.67 219 GLY U N 1
ATOM 1726 C CA . GLY A 1 221 ? -30.639 -19.810 2.942 1.00 11.28 219 GLY U CA 1
ATOM 1727 C C . GLY A 1 221 ? -30.829 -20.660 1.696 1.00 11.94 219 GLY U C 1
ATOM 1728 O O . GLY A 1 221 ? -31.077 -20.137 0.597 1.00 12.44 219 GLY U O 1
ATOM 1729 N N . CYS A 1 222 ? -30.723 -21.971 1.857 1.00 10.97 220 CYS U N 1
ATOM 1730 C CA . CYS A 1 222 ? -30.754 -22.887 0.715 1.00 11.09 220 CYS U CA 1
ATOM 1731 C C . CYS A 1 222 ? -31.351 -24.201 1.174 1.00 11.12 220 CYS U C 1
ATOM 1732 O O . CYS A 1 222 ? -31.017 -24.701 2.247 1.00 10.79 220 CYS U O 1
ATOM 1735 N N . ALA A 1 223 ? -32.218 -24.779 0.354 1.00 11.27 221 ALA U N 1
ATOM 1736 C CA . ALA A 1 223 ? -32.880 -26.044 0.668 1.00 11.99 221 ALA U CA 1
ATOM 1737 C C . ALA A 1 223 ? -33.484 -26.013 2.076 1.00 12.10 221 ALA U C 1
ATOM 1738 O O . ALA A 1 223 ? -33.290 -26.931 2.885 1.00 12.33 221 ALA U O 1
ATOM 1740 N N . LEU A 1 224 ? -34.197 -24.930 2.369 1.00 13.04 222 LEU U N 1
ATOM 1741 C CA . LEU A 1 224 ? -34.869 -24.739 3.656 1.00 13.78 222 LEU U CA 1
ATOM 1742 C C . LEU A 1 224 ? -36.365 -24.832 3.479 1.00 13.54 222 LEU U C 1
ATOM 1743 O O . LEU A 1 224 ? -36.906 -24.287 2.525 1.00 13.01 222 LEU U O 1
ATOM 1748 N N . LYS A 1 225 ? -37.040 -25.519 4.401 1.00 14.00 223 LYS U N 1
ATOM 1749 C CA . LYS A 1 225 ? -38.497 -25.649 4.348 1.00 15.10 223 LYS U CA 1
ATOM 1750 C C . LYS A 1 225 ? -39.177 -24.275 4.276 1.00 14.14 223 LYS U C 1
ATOM 1751 O O . LYS A 1 225 ? -38.849 -23.361 5.046 1.00 14.70 223 LYS U O 1
ATOM 1757 N N . ASP A 1 226 A -40.104 -24.157 3.325 1.00 14.63 223 ASP U N 1
ATOM 1758 C CA . ASP A 1 226 A -40.932 -22.956 3.137 1.00 14.88 223 ASP U CA 1
ATOM 1759 C C . ASP A 1 226 A -40.156 -21.744 2.624 1.00 14.50 223 ASP U C 1
ATOM 1760 O O . ASP A 1 226 A -40.653 -20.618 2.617 1.00 14.81 223 ASP U O 1
ATOM 1765 N N . LYS A 1 227 ? -38.939 -21.987 2.139 1.00 13.34 224 LYS U N 1
ATOM 1766 C CA . LYS A 1 227 ? -38.111 -20.923 1.599 1.00 13.35 224 LYS U CA 1
ATOM 1767 C C . LYS A 1 227 ? -37.616 -21.327 0.215 1.00 12.74 224 LYS U C 1
ATOM 1768 O O . LYS A 1 227 ? -36.483 -21.796 0.071 1.00 12.24 224 LYS U O 1
ATOM 1774 N N . PRO A 1 228 ? -38.459 -21.152 -0.822 1.00 12.12 225 PRO U N 1
ATOM 1775 C CA . PRO A 1 228 ? -38.012 -21.553 -2.159 1.00 11.64 225 PRO U CA 1
ATOM 1776 C C . PRO A 1 228 ? -36.854 -20.731 -2.730 1.00 10.49 225 PRO U C 1
ATOM 1777 O O . PRO A 1 228 ? -36.535 -19.647 -2.239 1.00 10.99 225 PRO U O 1
ATOM 1781 N N . GLY A 1 229 ? -36.214 -21.247 -3.766 1.00 9.33 226 GLY U N 1
ATOM 1782 C CA . GLY A 1 229 ? -35.369 -20.398 -4.588 1.00 9.10 226 GLY U CA 1
ATOM 1783 C C . GLY A 1 229 ? -36.218 -19.413 -5.365 1.00 8.22 226 GLY U C 1
ATOM 1784 O O . GLY A 1 229 ? -37.337 -19.748 -5.785 1.00 9.08 226 GLY U O 1
ATOM 1785 N N . VAL A 1 230 ? -35.679 -18.219 -5.594 1.00 8.97 227 VAL U N 1
ATOM 1786 C CA . VAL A 1 230 ? -36.394 -17.173 -6.330 1.00 9.14 227 VAL U CA 1
ATOM 1787 C C . VAL A 1 230 ? -35.590 -16.747 -7.546 1.00 8.82 227 VAL U C 1
ATOM 1788 O O . VAL A 1 230 ? -34.361 -16.594 -7.467 1.00 8.64 227 VAL U O 1
ATOM 1792 N N . TYR A 1 231 ? -36.288 -16.607 -8.668 1.00 8.61 228 TYR U N 1
ATOM 1793 C CA . TYR A 1 231 ? -35.710 -16.460 -9.980 1.00 8.56 228 TYR U CA 1
ATOM 1794 C C . TYR A 1 231 ? -36.335 -15.262 -10.663 1.00 8.75 228 TYR U C 1
ATOM 1795 O O . TYR A 1 231 ? -37.529 -14.999 -10.500 1.00 10.41 228 TYR U O 1
ATOM 1804 N N . THR A 1 232 ? -35.531 -14.536 -11.421 1.00 9.24 229 THR U N 1
ATOM 1805 C CA . THR A 1 232 ? -36.081 -13.494 -12.266 1.00 9.26 229 THR U CA 1
ATOM 1806 C C . THR A 1 232 ? -36.923 -14.145 -13.356 1.00 9.54 229 THR U C 1
ATOM 1807 O O . THR A 1 232 ? -36.462 -15.082 -14.015 1.00 9.70 229 THR U O 1
ATOM 1811 N N . ARG A 1 233 ? -38.142 -13.644 -13.536 1.00 10.83 230 ARG U N 1
ATOM 1812 C CA . ARG A 1 233 ? -39.085 -14.190 -14.528 1.00 11.66 230 ARG U CA 1
ATOM 1813 C C . ARG A 1 233 ? -38.785 -13.591 -15.897 1.00 11.50 230 ARG U C 1
ATOM 1814 O O . ARG A 1 233 ? -39.269 -12.495 -16.233 1.00 11.28 230 ARG U O 1
ATOM 1822 N N . VAL A 1 234 ? -37.967 -14.287 -16.685 1.00 10.45 231 VAL U N 1
ATOM 1823 C CA . VAL A 1 234 ? -37.460 -13.779 -17.967 1.00 10.97 231 VAL U CA 1
ATOM 1824 C C . VAL A 1 234 ? -38.569 -13.345 -18.932 1.00 11.64 231 VAL U C 1
ATOM 1825 O O . VAL A 1 234 ? -38.386 -12.378 -19.684 1.00 11.96 231 VAL U O 1
ATOM 1829 N N . SER A 1 235 ? -39.715 -14.016 -18.889 1.00 11.98 232 SER U N 1
ATOM 1830 C CA . SER A 1 235 ? -40.789 -13.722 -19.840 1.00 12.21 232 SER U CA 1
ATOM 1831 C C . SER A 1 235 ? -41.432 -12.347 -19.616 1.00 13.07 232 SER U C 1
ATOM 1832 O O . SER A 1 235 ? -42.238 -11.901 -20.442 1.00 12.99 232 SER U O 1
ATOM 1835 N N . HIS A 1 236 ? -41.056 -11.694 -18.519 1.00 12.64 233 HIS U N 1
ATOM 1836 C CA . HIS A 1 236 ? -41.538 -10.351 -18.176 1.00 13.49 233 HIS U CA 1
ATOM 1837 C C . HIS A 1 236 ? -40.519 -9.264 -18.514 1.00 12.96 233 HIS U C 1
ATOM 1838 O O . HIS A 1 236 ? -40.754 -8.087 -18.194 1.00 14.33 233 HIS U O 1
ATOM 1845 N N . PHE A 1 237 ? -39.420 -9.640 -19.174 1.00 12.18 234 PHE U N 1
ATOM 1846 C CA . PHE A 1 237 ? -38.320 -8.711 -19.456 1.00 11.68 234 PHE U CA 1
ATOM 1847 C C . PHE A 1 237 ? -37.891 -8.679 -20.915 1.00 11.02 234 PHE U C 1
ATOM 1848 O O . PHE A 1 237 ? -36.812 -8.184 -21.232 1.00 11.78 234 PHE U O 1
ATOM 1856 N N . LEU A 1 238 ? -38.713 -9.239 -21.807 1.00 12.59 235 LEU U N 1
ATOM 1857 C CA . LEU A 1 238 ? -38.315 -9.336 -23.219 1.00 13.10 235 LEU U CA 1
ATOM 1858 C C . LEU A 1 238 ? -38.067 -7.996 -23.927 1.00 12.84 235 LEU U C 1
ATOM 1859 O O . LEU A 1 238 ? -37.155 -7.912 -24.740 1.00 13.08 235 LEU U O 1
ATOM 1864 N N . PRO A 1 239 ? -38.870 -6.959 -23.620 1.00 13.83 236 PRO U N 1
ATOM 1865 C CA . PRO A 1 239 ? -38.549 -5.677 -24.260 1.00 14.76 236 PRO U CA 1
ATOM 1866 C C . PRO A 1 239 ? -37.220 -5.096 -23.768 1.00 14.95 236 PRO U C 1
ATOM 1867 O O . PRO A 1 239 ? -36.428 -4.608 -24.575 1.00 16.05 236 PRO U O 1
ATOM 1871 N N . TRP A 1 240 ? -36.960 -5.212 -22.459 1.00 15.13 237 TRP U N 1
ATOM 1872 C CA . TRP A 1 240 ? -35.671 -4.811 -21.910 1.00 14.66 237 TRP U CA 1
ATOM 1873 C C . TRP A 1 240 ? -34.523 -5.556 -22.592 1.00 14.68 237 TRP U C 1
ATOM 1874 O O . TRP A 1 240 ? -33.521 -4.965 -22.976 1.00 14.56 237 TRP U O 1
ATOM 1885 N N . ILE A 1 241 ? -34.673 -6.866 -22.778 1.00 14.16 238 ILE U N 1
ATOM 1886 C CA . ILE A 1 241 ? -33.598 -7.674 -23.363 1.00 15.48 238 ILE U CA 1
ATOM 1887 C C . ILE A 1 241 ? -33.395 -7.284 -24.818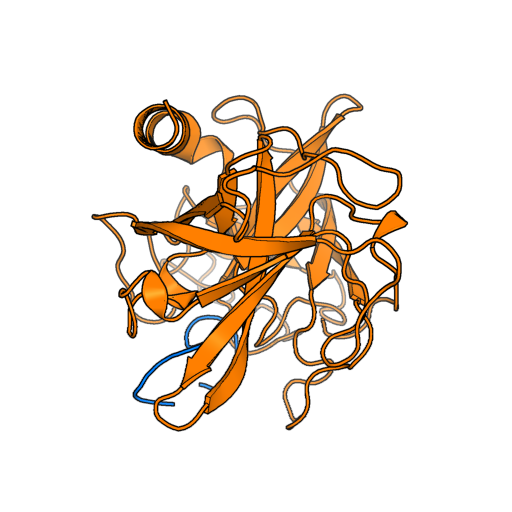 1.00 16.33 238 ILE U C 1
ATOM 1888 O O . ILE A 1 241 ? -32.264 -7.107 -25.262 1.00 17.19 238 ILE U O 1
ATOM 1893 N N . ARG A 1 242 ? -34.501 -7.143 -25.550 1.00 18.30 239 ARG U N 1
ATOM 1894 C CA . ARG A 1 242 ? -34.416 -6.844 -26.979 1.00 19.92 239 ARG U CA 1
ATOM 1895 C C . ARG A 1 242 ? -33.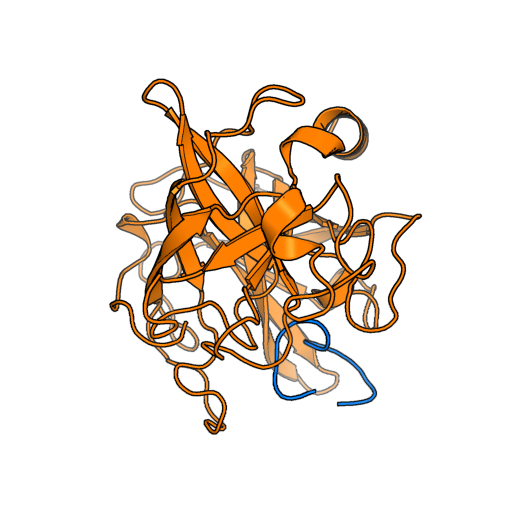814 -5.475 -27.231 1.00 20.24 239 ARG U C 1
ATOM 1896 O O . ARG A 1 242 ? -32.961 -5.320 -28.111 1.00 20.52 239 ARG U O 1
ATOM 1904 N N . SER A 1 243 ? -34.243 -4.491 -26.442 1.00 20.77 240 SER U N 1
ATOM 1905 C CA . SER A 1 243 ? -33.717 -3.141 -26.595 1.00 21.86 240 SER U CA 1
ATOM 1906 C C . SER A 1 243 ? -32.218 -3.102 -26.311 1.00 22.07 240 SER U C 1
ATOM 1907 O O . SER A 1 243 ? -31.467 -2.570 -27.110 1.00 23.38 240 SER U O 1
ATOM 1910 N N . HIS A 1 244 ? -31.769 -3.727 -25.229 1.00 21.64 241 HIS U N 1
ATOM 1911 C CA . HIS A 1 244 ? -30.358 -3.626 -24.837 1.00 21.58 241 HIS U CA 1
ATOM 1912 C C . HIS A 1 244 ? -29.387 -4.533 -25.618 1.00 22.52 241 HIS U C 1
ATOM 1913 O O . HIS A 1 244 ? -28.167 -4.383 -25.512 1.00 22.23 241 HIS U O 1
ATOM 1920 N N . THR A 1 245 ? -29.917 -5.469 -26.398 1.00 23.85 242 THR U N 1
ATOM 1921 C CA . THR A 1 245 ? -29.059 -6.335 -27.213 1.00 24.62 242 THR U CA 1
ATOM 1922 C C . THR A 1 245 ? -29.017 -5.899 -28.680 1.00 26.16 242 THR U C 1
ATOM 1923 O O . THR A 1 245 ? -28.074 -6.250 -29.401 1.00 26.69 242 THR U O 1
ATOM 1927 N N . LYS A 1 246 ? -30.033 -5.131 -29.097 1.00 27.74 243 LYS U N 1
ATOM 1928 C CA . LYS A 1 246 ? -30.285 -4.749 -30.502 1.00 28.70 243 LYS U CA 1
ATOM 1929 C C . LYS A 1 246 ? -29.033 -4.388 -31.314 1.00 29.23 243 LYS U C 1
ATOM 1930 O O . LYS A 1 246 ? -28.976 -4.628 -32.531 1.00 30.46 243 LYS U O 1
ATOM 1936 N N . CYS B 2 1 ? -24.920 -13.020 3.570 1.00 43.01 1 CYS P N 1
ATOM 1937 C CA . CYS B 2 1 ? -23.690 -13.058 2.721 1.00 43.14 1 CYS P CA 1
ATOM 1938 C C . CYS B 2 1 ? -23.272 -14.475 2.331 1.00 42.67 1 CYS P C 1
ATOM 1939 O O . CYS B 2 1 ? -22.498 -14.660 1.384 1.00 42.55 1 CYS P O 1
ATOM 1942 N N . SER B 2 2 ? -23.789 -15.465 3.057 1.00 42.09 2 SER P N 1
ATOM 1943 C CA . SER B 2 2 ? -23.452 -16.865 2.808 1.00 41.48 2 SER P CA 1
ATOM 1944 C C . SER B 2 2 ? -24.498 -17.595 1.944 1.00 40.89 2 SER P C 1
ATOM 1945 O O . SER B 2 2 ? -24.553 -18.835 1.941 1.00 41.02 2 SER P O 1
ATOM 1948 N N . ALA B 2 3 ? -25.297 -16.820 1.201 1.00 39.98 3 ALA P N 1
ATOM 1949 C CA . ALA B 2 3 ? -26.333 -17.357 0.304 1.00 38.87 3 ALA P CA 1
ATOM 1950 C C . ALA B 2 3 ? -26.660 -16.407 -0.879 1.00 38.02 3 ALA P C 1
ATOM 1951 O O . ALA B 2 3 ? -25.997 -15.381 -1.054 1.00 37.91 3 ALA P O 1
ATOM 1953 N N . ARG B 2 4 ? -27.663 -16.702 -1.700 1.00 36.72 4 ARG P N 1
ATOM 1954 C CA . ARG B 2 4 ? -27.949 -16.042 -2.983 1.00 35.67 4 ARG P CA 1
ATOM 1955 C C . ARG B 2 4 ? -28.433 -14.624 -2.817 1.00 35.14 4 ARG P C 1
ATOM 1956 O O . ARG B 2 4 ? -29.379 -14.386 -2.095 1.00 35.27 4 ARG P O 1
ATOM 1964 N N . GLY B 2 5 ? -27.770 -13.705 -3.496 1.00 34.27 5 GLY P N 1
ATOM 1965 C CA . GLY B 2 5 ? -28.108 -12.291 -3.483 1.00 33.46 5 GLY P CA 1
ATOM 1966 C C . GLY B 2 5 ? -26.965 -11.351 -3.145 1.00 32.86 5 GLY P C 1
ATOM 1967 O O . GLY B 2 5 ? -26.992 -10.170 -3.515 1.00 32.88 5 GLY P O 1
ATOM 1968 N N . LEU B 2 6 ? -25.965 -11.855 -2.428 1.00 31.97 6 LEU P N 1
ATOM 1969 C CA . LEU B 2 6 ? -24.845 -11.010 -2.008 1.00 31.17 6 LEU P CA 1
ATOM 1970 C C . LEU B 2 6 ? -23.502 -11.525 -2.535 1.00 30.52 6 LEU P C 1
ATOM 1971 O O . LEU B 2 6 ? -22.445 -11.290 -1.943 1.00 30.45 6 LEU P O 1
ATOM 1976 N N . GLU B 2 7 ? -23.571 -12.216 -3.669 1.00 29.65 7 GLU P N 1
ATOM 1977 C CA . GLU B 2 7 ? -22.404 -12.675 -4.402 1.00 28.47 7 GLU P CA 1
ATOM 1978 C C . GLU B 2 7 ? -21.658 -11.447 -4.921 1.00 29.32 7 GLU P C 1
ATOM 1979 O O . GLU B 2 7 ? -22.287 -10.450 -5.298 1.00 28.75 7 GLU P O 1
ATOM 1985 N N . ASN B 2 8 ? -20.327 -11.510 -4.918 1.00 29.72 8 ASN P N 1
ATOM 1986 C CA . ASN B 2 8 ? -19.481 -10.435 -5.450 1.00 30.75 8 ASN P CA 1
ATOM 1987 C C . ASN B 2 8 ? -19.829 -9.054 -4.862 1.00 31.70 8 ASN P C 1
ATOM 1988 O O . ASN B 2 8 ? -19.895 -8.053 -5.581 1.00 31.42 8 ASN P O 1
ATOM 1993 N N . HIS B 2 9 ? -20.060 -9.024 -3.550 1.00 33.22 9 HIS P N 1
ATOM 1994 C CA . HIS B 2 9 ? -20.404 -7.791 -2.840 1.00 34.65 9 HIS P CA 1
ATOM 1995 C C . HIS B 2 9 ? -19.260 -7.328 -1.938 1.00 36.20 9 HIS P C 1
ATOM 1996 O O . HIS B 2 9 ? -18.494 -8.148 -1.421 1.00 36.29 9 HIS P O 1
ATOM 2003 N N . ARG B 2 10 ? -19.150 -6.014 -1.749 1.00 37.90 10 ARG P N 1
ATOM 2004 C CA . ARG B 2 10 ? -18.045 -5.459 -0.962 1.00 39.70 10 ARG P CA 1
ATOM 2005 C C . ARG B 2 10 ? -18.235 -5.586 0.558 1.00 40.67 10 ARG P C 1
ATOM 2006 O O . ARG B 2 10 ? -17.258 -5.536 1.311 1.00 40.87 10 ARG P O 1
ATOM 2014 N N . MET B 2 11 ? -19.479 -5.766 1.003 1.00 42.03 11 MET P N 1
ATOM 2015 C CA . MET B 2 11 ? -19.749 -5.989 2.428 1.00 43.33 11 MET P CA 1
ATOM 2016 C C . MET B 2 11 ? -19.307 -7.386 2.874 1.00 43.85 11 MET P C 1
ATOM 2017 O O . MET B 2 11 ? -18.740 -7.547 3.958 1.00 44.28 11 MET P O 1
ATOM 2022 N N . CYS B 2 12 ? -19.545 -8.381 2.019 1.00 44.33 12 CYS P N 1
ATOM 2023 C CA . CYS B 2 12 ? -19.307 -9.789 2.349 1.00 44.79 12 CYS P CA 1
ATOM 2024 C C . CYS B 2 12 ? -17.829 -10.167 2.283 1.00 44.89 12 CYS P C 1
ATOM 2025 O O . CYS B 2 12 ? -17.099 -10.003 3.261 1.00 45.11 12 CYS P O 1
#

Radius of gyration: 16.48 Å; Cα contacts (8 Å, |Δi|>4): 695; chains: 2; bounding box: 47×35×38 Å

Solvent-accessible surface area: 11497 Å² total; per-residue (Å²): 0,24,34,47,113,111,11,57,0,77,88,0,16,23,1,0,1,0,7,11,81,40,171,88,57,66,78,62,30,4,0,1,0,1,1,25,37,64,34,23,0,0,0,0,0,0,0,0,63,47,49,82,126,70,86,32,0,11,0,26,0,0,14,6,91,10,110,46,118,28,177,52,40,36,107,2,45,7,62,55,26,37,32,20,183,98,40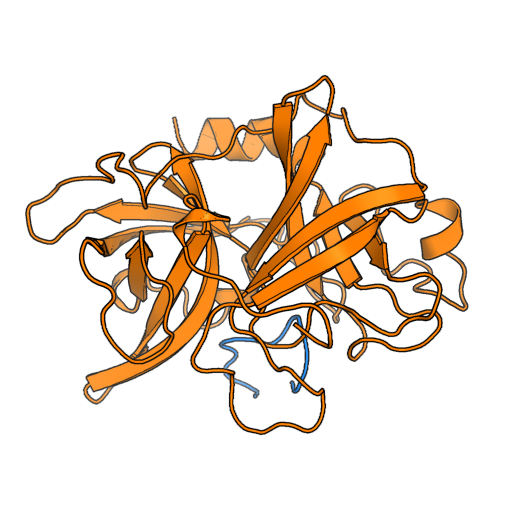,54,50,143,72,6,4,72,22,1,0,0,0,0,61,0,106,13,166,132,33,158,30,9,111,90,49,206,16,2,79,59,5,26,58,9,67,92,141,43,31,14,157,79,46,40,58,4,34,0,0,1,0,0,12,54,108,47,131,39,207,142,53,12,51,39,0,8,21,9,82,1,88,4,17,34,57,203,72,1,88,66,128,102,19,12,16,112,72,7,40,81,98,14,3,6,0,7,17,94,143,43,141,10,4,0,0,29,0,1,0,0,0,0,0,2,2,69,21,151,78,156,83,4,0,0,0,1,0,2,0,4,143,26,8,26,88,150,26,27,0,0,1,0,4,37,0,0,32,8,19,68,31,2,141,65,59,36,196,70,65,21,9,2,54,8,29,26,202,140,89

Secondary structure (DSSP, 8-state):
--STT-TT-S--/-BSSEE--GGGSTTEEEEEEE-TTS-EEEEEEEEEEETTEEEE-GGGTTT---GGGEEEEES--BSSS--TT-EEEEEEEEEE-TT-B-SSS-BS--EEEEEE-TTS-----BTTB---BPPPTT--PPTT-EEEEEES--SSTT-SSPPSB-EEEEEEEE-HHHHTSTTTTGGG--TTEEEEE-TTS--B--TT-TT-EEEEEETTEEEEEEEEEE-SSSSBTTB-EEEEEGGG-HHHHHHHH-

Sequence (257 aa):
IIGGEFTTIENQPWFAAIYRRHRGGSVTYVCGGSLISPCWVISATHCFIDYPKKEDYIVYLGRSRLNSNTQGEMKFEVENLILHKDYSADLAHHNDIALLKIRSKEGRCAQPSRTIQTIALPSMYNDPQFGTSCEITGFGKEQSTDYLYPEQLKMTVVKLISHRECQQPHYYGSEVTTKMLCAADPQWKTDSCQGDSGGPLVCSLQGRMTLTGIVSWGRGCALKDKPGVYTRVSHFLPWIRSHTKCSARGLENHRMC